Protein AF-0000000079727783 (afdb_homodimer)

Solvent-accessible surface area (backbone atoms only — not comparable to full-atom values): 10795 Å² total; per-residue (Å²): 94,37,30,36,44,30,42,45,33,34,30,78,93,34,36,67,58,50,52,52,57,48,46,52,39,32,59,57,47,49,72,38,80,45,34,44,40,41,37,30,33,33,34,63,90,42,80,37,30,36,38,40,41,35,30,22,56,31,73,66,34,45,55,52,49,67,66,32,69,61,45,47,54,48,64,69,60,47,66,83,35,44,68,53,82,67,49,73,45,52,27,32,70,72,28,64,61,73,79,75,51,51,71,126,93,39,31,36,43,31,41,44,34,33,31,79,93,36,36,68,61,50,52,52,56,49,46,51,40,33,58,56,47,49,71,38,79,44,34,44,41,40,37,32,32,33,33,64,90,44,79,38,30,36,38,40,41,35,31,21,56,32,72,65,34,47,54,52,50,67,66,33,67,60,46,47,55,47,63,69,59,47,66,83,36,45,68,52,82,68,48,73,45,52,27,33,72,72,28,64,60,73,78,75,51,49,70,126

Structure (mmCIF, N/CA/C/O backbone):
data_AF-0000000079727783-model_v1
#
loop_
_entity.id
_entity.type
_entity.pdbx_description
1 polymer 'Antibiotic biosynthesis monooxygenase'
#
loop_
_atom_site.group_PDB
_atom_site.id
_atom_site.type_symbol
_atom_site.label_atom_id
_atom_site.label_alt_id
_atom_site.label_comp_id
_atom_site.label_asym_id
_atom_site.label_entity_id
_atom_site.label_seq_id
_atom_site.pdbx_PDB_ins_code
_atom_site.Cartn_x
_atom_site.Cartn_y
_atom_site.Cartn_z
_atom_site.occupancy
_atom_site.B_iso_or_equiv
_atom_site.auth_seq_id
_atom_site.auth_comp_id
_atom_site.auth_asym_id
_atom_site.auth_atom_id
_atom_site.pdbx_PDB_model_num
ATOM 1 N N . MET A 1 1 ? -13.633 -4.543 6.219 1 95.94 1 MET A N 1
ATOM 2 C CA . MET A 1 1 ? -12.375 -3.789 6.203 1 95.94 1 MET A CA 1
ATOM 3 C C . MET A 1 1 ? -12.164 -3.125 4.848 1 95.94 1 MET A C 1
ATOM 5 O O . MET A 1 1 ? -12.594 -3.646 3.818 1 95.94 1 MET A O 1
ATOM 9 N N . ILE A 1 2 ? -11.539 -1.924 4.902 1 97.31 2 ILE A N 1
ATOM 10 C CA . ILE A 1 2 ? -11.273 -1.146 3.695 1 97.31 2 ILE A CA 1
ATOM 11 C C . ILE A 1 2 ? -9.836 -0.644 3.713 1 97.31 2 ILE A C 1
ATOM 13 O O . ILE A 1 2 ? -9.32 -0.239 4.762 1 97.31 2 ILE A O 1
ATOM 17 N N . VAL A 1 3 ? -9.258 -0.693 2.529 1 98.69 3 VAL A N 1
ATOM 18 C CA . VAL A 1 3 ? -7.934 -0.11 2.348 1 98.69 3 VAL A CA 1
ATOM 19 C C . VAL A 1 3 ? -8 1.012 1.314 1 98.69 3 VAL A C 1
ATOM 21 O O . VAL A 1 3 ? -8.625 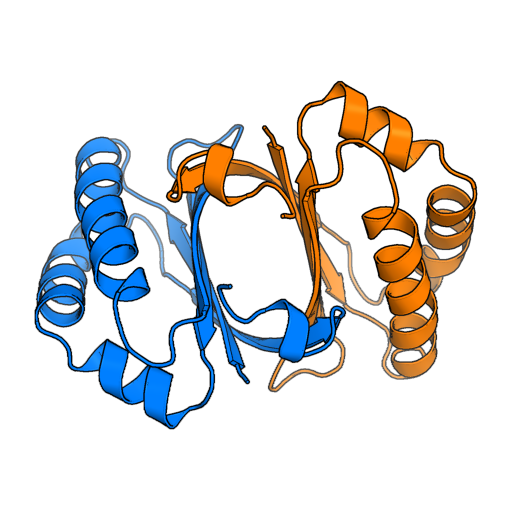0.857 0.261 1 98.69 3 VAL A O 1
ATOM 24 N N . THR A 1 4 ? -7.449 2.131 1.618 1 98.81 4 THR A N 1
ATOM 25 C CA . THR A 1 4 ? -7.316 3.205 0.641 1 98.81 4 THR A CA 1
ATOM 26 C C . THR A 1 4 ? -5.848 3.459 0.316 1 98.81 4 THR A C 1
ATOM 28 O O . THR A 1 4 ? -4.992 3.391 1.199 1 98.81 4 THR A O 1
ATOM 31 N N . VAL A 1 5 ? -5.586 3.688 -0.898 1 98.88 5 VAL A N 1
ATOM 32 C CA . VAL A 1 5 ? -4.262 4.086 -1.367 1 98.88 5 VAL A CA 1
ATOM 33 C C . VAL A 1 5 ? -4.332 5.469 -2.006 1 98.88 5 VAL A C 1
ATOM 35 O O . VAL A 1 5 ? -5.016 5.66 -3.016 1 98.88 5 VAL A O 1
ATOM 38 N N . SER A 1 6 ? -3.645 6.43 -1.417 1 98.81 6 SER A N 1
ATOM 39 C CA . SER A 1 6 ? -3.625 7.809 -1.893 1 98.81 6 SER A CA 1
ATOM 40 C C . SER A 1 6 ? -2.262 8.18 -2.467 1 98.81 6 SER A C 1
ATOM 42 O O . SER A 1 6 ? -1.229 7.883 -1.864 1 98.81 6 SER A O 1
ATOM 44 N N . SER A 1 7 ? -2.281 8.773 -3.6 1 98.75 7 SER A N 1
ATOM 45 C CA . SER A 1 7 ? -1.06 9.148 -4.301 1 98.75 7 SER A CA 1
ATOM 46 C C . SER A 1 7 ? -0.927 10.664 -4.406 1 98.75 7 SER A C 1
ATOM 48 O O . SER A 1 7 ? -1.892 11.352 -4.738 1 98.75 7 SER A O 1
ATOM 50 N N . TYR A 1 8 ? 0.262 11.117 -4.156 1 98.81 8 TYR A N 1
ATOM 51 C CA . TYR A 1 8 ? 0.553 12.547 -4.168 1 98.81 8 TYR A CA 1
ATOM 52 C C . TYR A 1 8 ? 1.822 12.836 -4.961 1 98.81 8 TYR A C 1
ATOM 54 O O . TYR A 1 8 ? 2.773 12.055 -4.93 1 98.81 8 TYR A O 1
ATOM 62 N N . LYS A 1 9 ? 1.833 13.945 -5.684 1 98.88 9 LYS A N 1
ATOM 63 C CA . LYS A 1 9 ? 3.021 14.57 -6.258 1 98.88 9 LYS A CA 1
ATOM 64 C C . LYS A 1 9 ? 3.217 15.984 -5.707 1 98.88 9 LYS A C 1
ATOM 66 O O . LYS A 1 9 ? 2.318 16.828 -5.797 1 98.88 9 LYS A O 1
ATOM 71 N N . ILE A 1 10 ? 4.352 16.188 -5.203 1 98.88 10 ILE A N 1
ATOM 72 C CA . ILE A 1 10 ? 4.57 17.375 -4.379 1 98.88 10 ILE A CA 1
ATOM 73 C C . ILE A 1 10 ? 5.555 18.312 -5.07 1 98.88 10 ILE A C 1
ATOM 75 O O . ILE A 1 10 ? 6.516 17.859 -5.699 1 98.88 10 ILE A O 1
ATOM 79 N N . LEU A 1 11 ? 5.293 19.562 -4.957 1 98.81 11 LEU A N 1
ATOM 80 C CA . LEU A 1 11 ? 6.258 20.562 -5.41 1 98.81 11 LEU A CA 1
ATOM 81 C C . LEU A 1 11 ? 7.617 20.344 -4.758 1 98.81 11 LEU A C 1
ATOM 83 O O . LEU A 1 11 ? 7.699 20.078 -3.555 1 98.81 11 LEU A O 1
ATOM 87 N N . PRO A 1 12 ? 8.633 20.484 -5.582 1 98.56 12 PRO A N 1
ATOM 88 C CA . PRO A 1 12 ? 9.969 20.188 -5.047 1 98.56 12 PRO A CA 1
ATOM 89 C C . PRO A 1 12 ? 10.281 21 -3.785 1 98.56 12 PRO A C 1
ATOM 91 O O . PRO A 1 12 ? 10.867 20.469 -2.84 1 98.56 12 PRO A O 1
ATOM 94 N N . GLU A 1 13 ? 9.875 22.188 -3.732 1 98.69 13 GLU A N 1
ATOM 95 C CA . GLU A 1 13 ? 10.211 23.062 -2.623 1 98.69 13 GLU A CA 1
ATOM 96 C C . GLU A 1 13 ? 9.352 22.781 -1.399 1 98.69 13 GLU A C 1
ATOM 98 O O . GLU A 1 13 ? 9.578 23.328 -0.324 1 98.69 13 GLU A O 1
ATOM 103 N N . LYS A 1 14 ? 8.383 21.891 -1.545 1 98.88 14 LYS A N 1
ATOM 104 C CA . LYS A 1 14 ? 7.441 21.609 -0.463 1 98.88 14 LYS A CA 1
ATOM 105 C C . LYS A 1 14 ? 7.602 20.188 0.051 1 98.88 14 LYS A C 1
ATOM 107 O O . LYS A 1 14 ? 6.898 19.766 0.975 1 98.88 14 LYS A O 1
ATOM 112 N N . ILE A 1 15 ? 8.57 19.422 -0.42 1 98.81 15 ILE A N 1
ATOM 113 C CA . ILE A 1 15 ? 8.711 18 -0.137 1 98.81 15 ILE A CA 1
ATOM 114 C C . ILE A 1 15 ? 8.977 17.797 1.353 1 98.81 15 ILE A C 1
ATOM 116 O O . ILE A 1 15 ? 8.336 16.953 1.991 1 98.81 15 ILE A O 1
ATOM 120 N N . ASP A 1 16 ? 9.867 18.547 1.925 1 98.75 16 ASP A N 1
ATOM 121 C CA . ASP A 1 16 ? 10.211 18.391 3.336 1 98.75 16 ASP A CA 1
ATOM 122 C C . ASP A 1 16 ? 9.008 18.703 4.23 1 98.75 16 ASP A C 1
ATOM 124 O O . ASP A 1 16 ? 8.742 17.984 5.191 1 98.75 16 ASP A O 1
ATOM 128 N N . GLU A 1 17 ? 8.406 19.766 3.93 1 98.81 17 GLU A N 1
ATOM 129 C CA . GLU A 1 17 ? 7.223 20.141 4.691 1 98.81 17 GLU A CA 1
ATOM 130 C C . GLU A 1 17 ? 6.141 19.078 4.613 1 98.81 17 GLU A C 1
ATOM 132 O O . GLU A 1 17 ? 5.555 18.703 5.629 1 98.81 17 GLU A O 1
ATOM 137 N N . PHE A 1 18 ? 5.859 18.578 3.453 1 98.94 18 PHE A N 1
ATOM 138 C CA . PHE A 1 18 ? 4.863 17.531 3.254 1 98.94 18 PHE A CA 1
ATOM 139 C C . PHE A 1 18 ? 5.219 16.281 4.059 1 98.94 18 PHE A C 1
ATOM 141 O O . PHE A 1 18 ? 4.352 15.68 4.699 1 98.94 18 PHE A O 1
ATOM 148 N N . ARG A 1 19 ? 6.48 15.914 3.965 1 98.81 19 ARG A N 1
ATOM 149 C CA . ARG A 1 19 ? 6.945 14.75 4.707 1 98.81 19 ARG A CA 1
ATOM 150 C C . ARG A 1 19 ? 6.68 14.906 6.199 1 98.81 19 ARG A C 1
ATOM 152 O O . ARG A 1 19 ? 6.199 13.969 6.852 1 98.81 19 ARG A O 1
ATOM 159 N N . GLN A 1 20 ? 6.941 16.062 6.703 1 98.69 20 GLN A N 1
ATOM 160 C CA . GLN A 1 20 ? 6.789 16.312 8.133 1 98.69 20 GLN A CA 1
ATOM 161 C C . GLN A 1 20 ? 5.32 16.25 8.547 1 98.69 20 GLN A C 1
ATOM 163 O O . GLN A 1 20 ? 4.953 15.508 9.453 1 98.69 20 GLN A O 1
ATOM 168 N N . ILE A 1 21 ? 4.492 16.953 7.879 1 98.81 21 ILE A N 1
ATOM 169 C CA . ILE A 1 21 ? 3.109 17.078 8.328 1 98.81 21 ILE A CA 1
ATOM 170 C C . ILE A 1 21 ? 2.359 15.781 8.07 1 98.81 21 ILE A C 1
ATOM 172 O O . ILE A 1 21 ? 1.456 15.414 8.82 1 98.81 21 ILE A O 1
ATOM 176 N N . SER A 1 22 ? 2.742 15.055 7.07 1 98.88 22 SER A N 1
ATOM 177 C CA . SER A 1 22 ? 2.08 13.789 6.773 1 98.88 22 SER A CA 1
ATOM 178 C C . SER A 1 22 ? 2.557 12.688 7.715 1 98.88 22 SER A C 1
ATOM 180 O O . SER A 1 22 ? 1.81 11.75 8.016 1 98.88 22 SER A O 1
ATOM 182 N N . THR A 1 23 ? 3.836 12.789 8.125 1 98.88 23 THR A N 1
ATOM 183 C CA . THR A 1 23 ? 4.293 11.883 9.172 1 98.88 23 THR A CA 1
ATOM 184 C C . THR A 1 23 ? 3.488 12.086 10.453 1 98.88 23 THR A C 1
ATOM 186 O O . THR A 1 23 ? 3.102 11.125 11.117 1 98.88 23 THR A O 1
ATOM 189 N N . GLU A 1 24 ? 3.223 13.336 10.773 1 98.75 24 GLU A N 1
ATOM 190 C CA . GLU A 1 24 ? 2.402 13.648 11.938 1 98.75 24 GLU A 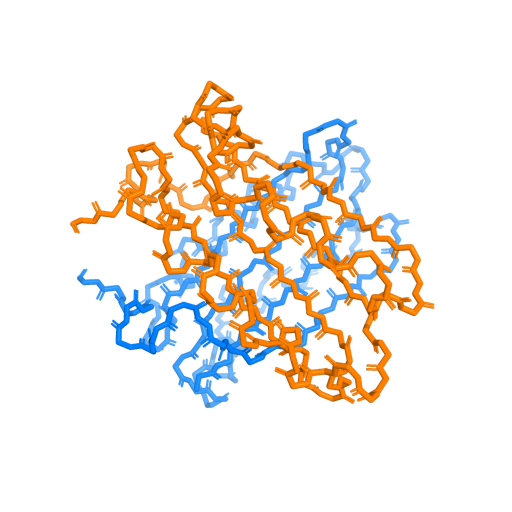CA 1
ATOM 191 C C . GLU A 1 24 ? 0.98 13.125 11.773 1 98.75 24 GLU A C 1
ATOM 193 O O . GLU A 1 24 ? 0.414 12.547 12.703 1 98.75 24 GLU A O 1
ATOM 198 N N . LEU A 1 25 ? 0.408 13.312 10.641 1 98.88 25 LEU A N 1
ATOM 199 C CA . LEU A 1 25 ? -0.905 12.758 10.336 1 98.88 25 LEU A CA 1
ATOM 200 C C . LEU A 1 25 ? -0.924 11.25 10.562 1 98.88 25 LEU A C 1
ATOM 202 O O . LEU A 1 25 ? -1.823 10.727 11.227 1 98.88 25 LEU A O 1
ATOM 206 N N . ALA A 1 26 ? 0.076 10.586 9.977 1 98.81 26 ALA A N 1
ATOM 207 C CA . ALA A 1 26 ? 0.131 9.125 10.055 1 98.81 26 ALA A CA 1
ATOM 208 C C . ALA A 1 26 ? 0.241 8.664 11.5 1 98.81 26 ALA A C 1
ATOM 210 O O . ALA A 1 26 ? -0.463 7.738 11.922 1 98.81 26 ALA A O 1
ATOM 211 N N . SER A 1 27 ? 1.113 9.336 12.242 1 98.56 27 SER A N 1
ATOM 212 C CA . SER A 1 27 ? 1.344 8.992 13.641 1 98.56 27 SER A CA 1
ATOM 213 C C . SER A 1 27 ? 0.068 9.133 14.461 1 98.56 27 SER A C 1
ATOM 215 O O . SER A 1 27 ? -0.287 8.234 15.227 1 98.56 27 SER A O 1
ATOM 217 N N . GLU A 1 28 ? -0.641 10.172 14.297 1 98.81 28 GLU A N 1
ATOM 218 C CA . GLU A 1 28 ? -1.874 10.414 15.039 1 98.81 28 GLU A CA 1
ATOM 219 C C . GLU A 1 28 ? -2.992 9.492 14.57 1 98.81 28 GLU A C 1
ATOM 221 O O . GLU A 1 28 ? -3.789 9.008 15.375 1 98.81 28 GLU A O 1
ATOM 226 N N . SER A 1 29 ? -3.09 9.242 13.297 1 98.69 29 SER A N 1
ATOM 227 C CA . SER A 1 29 ? -4.129 8.398 12.727 1 98.69 29 SER A CA 1
ATOM 228 C C . SER A 1 29 ? -4.027 6.965 13.242 1 98.69 29 SER A C 1
ATOM 230 O O . SER A 1 29 ? -5.043 6.32 13.508 1 98.69 29 SER A O 1
ATOM 232 N N . LEU A 1 30 ? -2.781 6.527 13.344 1 97.5 30 LEU A N 1
ATOM 233 C CA . LEU A 1 30 ? -2.559 5.152 13.781 1 97.5 30 LEU A CA 1
ATOM 234 C C . LEU A 1 30 ? -3.061 4.941 15.203 1 97.5 30 LEU A C 1
ATOM 236 O O . LEU A 1 30 ? -3.266 3.803 15.633 1 97.5 30 LEU A O 1
ATOM 240 N N . LYS A 1 31 ? -3.285 5.969 15.992 1 97.5 31 LYS A N 1
ATOM 241 C CA . LYS A 1 31 ? -3.77 5.895 17.375 1 97.5 31 LYS A CA 1
ATOM 242 C C . LYS A 1 31 ? -5.289 5.785 17.406 1 97.5 31 LYS A C 1
ATOM 244 O O . LYS A 1 31 ? -5.867 5.492 18.453 1 97.5 31 LYS A O 1
ATOM 249 N N . GLU A 1 32 ? -5.906 5.965 16.344 1 98.19 32 GLU A N 1
ATOM 250 C CA . GLU A 1 32 ? -7.363 5.973 16.281 1 98.19 32 GLU A CA 1
ATOM 251 C C . GLU A 1 32 ? -7.93 4.559 16.359 1 98.19 32 GLU A C 1
ATOM 253 O O . GLU A 1 32 ? -7.371 3.631 15.766 1 98.19 32 GLU A O 1
ATOM 258 N N . VAL A 1 33 ? -9.07 4.426 16.984 1 96.62 33 VAL A N 1
ATOM 259 C CA . VAL A 1 33 ? -9.789 3.156 16.984 1 96.62 33 VAL A CA 1
ATOM 260 C C . VAL A 1 33 ? -10.203 2.789 15.57 1 96.62 33 VAL A C 1
ATOM 262 O O . VAL A 1 33 ? -10.75 3.623 14.836 1 96.62 33 VAL A O 1
ATOM 265 N N . GLY A 1 34 ? -9.883 1.638 15.195 1 97.38 34 GLY A N 1
ATOM 266 C CA . GLY A 1 34 ? -10.359 1.138 13.914 1 97.38 34 GLY A CA 1
ATOM 267 C C . GLY A 1 34 ? -9.398 1.424 12.766 1 97.38 34 GLY A C 1
ATOM 268 O O . GLY A 1 34 ? -9.672 1.062 11.625 1 97.38 34 GLY A O 1
ATOM 269 N N . VAL A 1 35 ? -8.289 2.107 13.047 1 97.94 35 VAL A N 1
ATOM 270 C CA . VAL A 1 35 ? -7.234 2.275 12.047 1 97.94 35 VAL A CA 1
ATOM 271 C C . VAL A 1 35 ? -6.156 1.217 12.258 1 97.94 35 VAL A C 1
ATOM 273 O O . VAL A 1 35 ? -5.445 1.234 13.266 1 97.94 35 VAL A O 1
ATOM 276 N N . TYR A 1 36 ? -6.012 0.376 11.344 1 96.75 36 TYR A N 1
ATOM 277 C CA . TYR A 1 36 ? -5.125 -0.776 11.484 1 96.75 36 TYR A CA 1
ATOM 278 C C . TYR A 1 36 ? -3.752 -0.484 10.891 1 96.75 36 TYR A C 1
ATOM 280 O O . TYR A 1 36 ? -2.746 -1.035 11.344 1 96.75 36 TYR A O 1
ATOM 288 N N . ARG A 1 37 ? -3.803 0.326 9.883 1 96.5 37 ARG A N 1
ATOM 289 C CA . ARG A 1 37 ? -2.562 0.685 9.203 1 96.5 37 ARG A CA 1
ATOM 290 C C . ARG A 1 37 ? -2.619 2.117 8.68 1 96.5 37 ARG A C 1
ATOM 292 O O . ARG A 1 37 ? -3.688 2.605 8.312 1 96.5 37 ARG A O 1
ATOM 299 N N . PHE A 1 38 ? -1.525 2.701 8.641 1 98.31 38 PHE A N 1
ATOM 300 C CA . PHE A 1 38 ? -1.334 4.027 8.062 1 98.31 38 PHE A CA 1
ATOM 301 C C . PHE A 1 38 ? 0.1 4.203 7.578 1 98.31 38 PHE A C 1
ATOM 303 O O . PHE A 1 38 ? 0.872 4.961 8.172 1 98.31 38 PHE A O 1
ATOM 310 N N . ASP A 1 39 ? 0.439 3.586 6.496 1 98.5 39 ASP A N 1
ATOM 311 C CA . ASP A 1 39 ? 1.795 3.568 5.957 1 98.5 39 ASP A CA 1
ATOM 312 C C . ASP A 1 39 ? 2.043 4.773 5.055 1 98.5 39 ASP A C 1
ATOM 314 O O . ASP A 1 39 ? 1.239 5.066 4.168 1 98.5 39 ASP A O 1
ATOM 318 N N . PHE A 1 40 ? 3.059 5.484 5.383 1 98.88 40 PHE A N 1
ATOM 319 C CA . PHE A 1 40 ? 3.492 6.633 4.594 1 98.88 40 PHE A CA 1
ATOM 320 C C . PHE A 1 40 ? 4.801 6.332 3.871 1 98.88 40 PHE A C 1
ATOM 322 O O . PHE A 1 40 ? 5.82 6.055 4.508 1 98.88 40 PHE A O 1
ATOM 329 N N . LEU A 1 41 ? 4.742 6.359 2.508 1 98.94 41 LEU A N 1
ATOM 330 C CA . LEU A 1 41 ? 5.84 5.898 1.664 1 98.94 41 LEU A CA 1
ATOM 331 C C . LEU A 1 41 ? 6.301 7.004 0.721 1 98.94 41 LEU A C 1
ATOM 333 O O . LEU A 1 41 ? 5.484 7.758 0.189 1 98.94 41 LEU A O 1
ATOM 337 N N . GLN A 1 42 ? 7.609 7.055 0.513 1 98.88 42 GLN A N 1
ATOM 338 C CA . GLN A 1 42 ? 8.211 7.93 -0.49 1 98.88 42 GLN A CA 1
ATOM 339 C C . GLN A 1 42 ? 8.836 7.125 -1.624 1 98.88 42 GLN A C 1
ATOM 341 O O . GLN A 1 42 ? 9.508 6.121 -1.381 1 98.88 42 GLN A O 1
ATOM 346 N N . ASN A 1 43 ? 8.57 7.598 -2.818 1 98.81 43 ASN A N 1
ATOM 347 C CA . ASN A 1 43 ? 9.086 6.895 -3.99 1 98.81 43 ASN A CA 1
ATOM 348 C C . ASN A 1 43 ? 10.609 6.844 -3.988 1 98.81 43 ASN A C 1
ATOM 350 O O . ASN A 1 43 ? 11.266 7.832 -3.656 1 98.81 43 ASN A O 1
ATOM 354 N N . ASP A 1 44 ? 11.125 5.684 -4.312 1 97.75 44 ASP A N 1
ATOM 355 C CA . ASP A 1 44 ? 12.562 5.516 -4.48 1 97.75 44 ASP A CA 1
ATOM 356 C C . ASP A 1 44 ? 12.984 5.832 -5.914 1 97.75 44 ASP A C 1
ATOM 358 O O . ASP A 1 44 ? 13.039 4.938 -6.762 1 97.75 44 ASP A O 1
ATOM 362 N N . GLY A 1 45 ? 13.344 7.023 -6.246 1 96.62 45 GLY A N 1
ATOM 363 C CA . GLY A 1 45 ? 13.719 7.492 -7.57 1 96.62 45 GLY A CA 1
ATOM 364 C C . GLY A 1 45 ? 13.055 8.797 -7.957 1 96.62 45 GLY A C 1
ATOM 365 O O . GLY A 1 45 ? 13.492 9.477 -8.883 1 96.62 45 GLY A O 1
ATOM 366 N N . ASP A 1 46 ? 11.969 9.141 -7.312 1 97.75 46 ASP A N 1
ATOM 367 C CA . ASP A 1 46 ? 11.273 10.414 -7.469 1 97.75 46 ASP A CA 1
ATOM 368 C C . ASP A 1 46 ? 10.812 10.953 -6.121 1 97.75 46 ASP A C 1
ATOM 370 O O . ASP A 1 46 ? 9.695 10.664 -5.672 1 97.75 46 ASP A O 1
ATOM 374 N N . ASP A 1 47 ? 11.57 11.805 -5.535 1 97.75 47 ASP A N 1
ATOM 375 C CA . ASP A 1 47 ? 11.383 12.242 -4.16 1 97.75 47 ASP A CA 1
ATOM 376 C C . ASP A 1 47 ? 10.055 12.977 -3.996 1 97.75 47 ASP A C 1
ATOM 378 O O . ASP A 1 47 ? 9.57 13.156 -2.875 1 97.75 47 ASP A O 1
ATOM 382 N N . GLY A 1 48 ? 9.508 13.43 -5.047 1 98.62 48 GLY A N 1
ATOM 383 C CA . GLY A 1 48 ? 8.273 14.203 -4.977 1 98.62 48 GLY A CA 1
ATOM 384 C C . GLY A 1 48 ? 7.031 13.336 -4.961 1 98.62 48 GLY A C 1
ATOM 385 O O . GLY A 1 48 ? 5.914 13.844 -4.84 1 98.62 48 GLY A O 1
ATOM 386 N N . ARG A 1 49 ? 7.141 12.086 -5.086 1 98.75 49 ARG A N 1
ATOM 387 C CA . ARG A 1 49 ? 5.996 11.18 -5.129 1 98.75 49 ARG A CA 1
ATOM 388 C C . ARG A 1 49 ? 5.855 10.406 -3.82 1 98.75 49 ARG A C 1
ATOM 390 O O . ARG A 1 49 ? 6.844 9.891 -3.293 1 98.75 49 ARG A O 1
ATOM 397 N N . PHE A 1 50 ? 4.621 10.414 -3.305 1 98.94 50 PHE A N 1
ATOM 398 C CA . PHE A 1 50 ? 4.32 9.766 -2.033 1 98.94 50 PHE A CA 1
ATOM 399 C C . PHE A 1 50 ? 3.055 8.922 -2.141 1 98.94 50 PHE A C 1
ATOM 401 O O . PHE A 1 50 ? 2.205 9.18 -2.996 1 98.94 50 PHE A O 1
ATOM 408 N N . LEU A 1 51 ? 2.977 7.949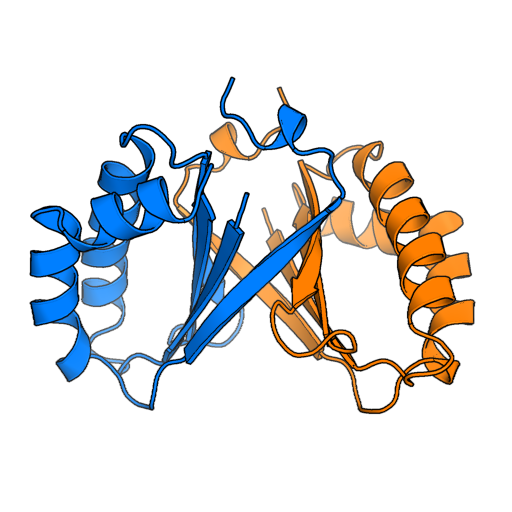 -1.283 1 98.88 51 LEU A N 1
ATOM 409 C CA . LEU A 1 51 ? 1.763 7.16 -1.095 1 98.88 51 LEU A CA 1
ATOM 410 C C . LEU A 1 51 ? 1.377 7.102 0.38 1 98.88 51 LEU A C 1
ATOM 412 O O . LE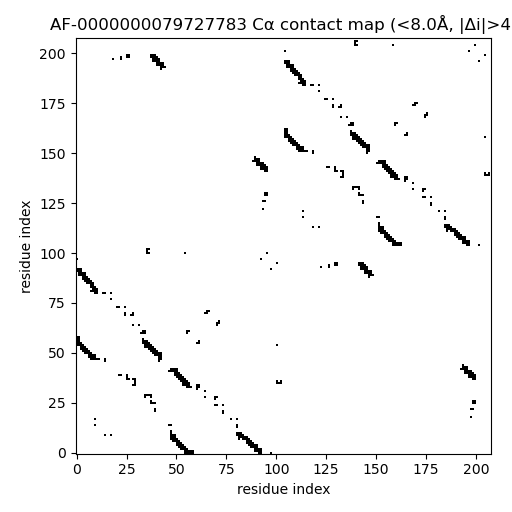U A 1 51 ? 2.242 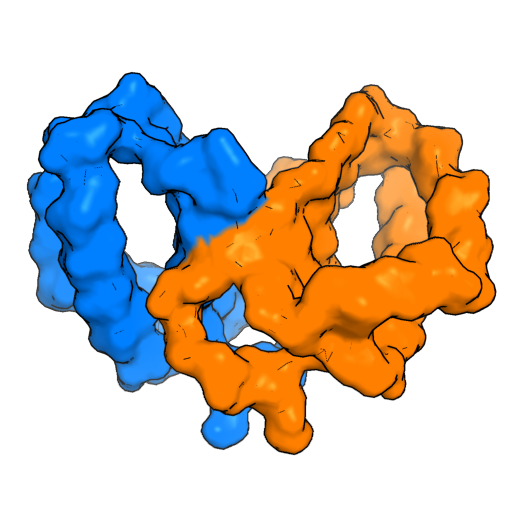6.973 1.248 1 98.88 51 LEU A O 1
ATOM 416 N N . LEU A 1 52 ? 0.147 7.223 0.641 1 98.94 52 LEU A N 1
ATOM 417 C CA . LEU A 1 52 ? -0.439 6.785 1.903 1 98.94 52 LEU A CA 1
ATOM 418 C C . LEU A 1 52 ? -1.277 5.527 1.705 1 98.94 52 LEU A C 1
ATOM 420 O O . LEU A 1 52 ? -2.146 5.488 0.832 1 98.94 52 LEU A O 1
ATOM 424 N N . ILE A 1 53 ? -0.974 4.508 2.426 1 98.81 53 ILE A N 1
ATOM 425 C CA . ILE A 1 53 ? -1.763 3.283 2.48 1 98.81 53 ILE A CA 1
ATOM 426 C C . ILE A 1 53 ? -2.447 3.172 3.84 1 98.81 53 ILE A C 1
ATOM 428 O O . ILE A 1 53 ? -1.781 3.057 4.871 1 98.81 53 ILE A O 1
ATOM 432 N N . GLU A 1 54 ? -3.744 3.162 3.828 1 98.81 54 GLU A N 1
ATOM 433 C CA . GLU A 1 54 ? -4.547 3.215 5.047 1 98.81 54 GLU A CA 1
ATOM 434 C C . GLU A 1 54 ? -5.531 2.053 5.113 1 98.81 54 GLU A C 1
ATOM 436 O O . GLU A 1 54 ? -6.289 1.823 4.168 1 98.81 54 GLU A O 1
ATOM 441 N N . ALA A 1 55 ? -5.492 1.338 6.18 1 98.56 55 ALA A N 1
ATOM 442 C CA . ALA A 1 55 ? -6.445 0.255 6.406 1 98.56 55 ALA A CA 1
ATOM 443 C C . ALA A 1 55 ? -7.359 0.564 7.59 1 98.56 55 ALA A C 1
ATOM 445 O O . ALA A 1 55 ? -6.883 0.891 8.68 1 98.56 55 ALA A O 1
ATOM 446 N N . TYR A 1 56 ? -8.617 0.408 7.32 1 98.56 56 TYR A N 1
ATOM 447 C CA . TYR A 1 56 ? -9.641 0.68 8.32 1 98.56 56 TYR A CA 1
ATOM 448 C C . TYR A 1 56 ? -10.469 -0.566 8.609 1 98.56 56 TYR A C 1
ATOM 450 O O . TYR A 1 56 ? -10.797 -1.322 7.695 1 98.56 56 TYR A O 1
ATOM 458 N N . GLU A 1 57 ? -10.852 -0.631 9.812 1 97.5 57 GLU A N 1
ATOM 459 C CA . GLU A 1 57 ? -11.719 -1.729 10.227 1 97.5 57 GLU A CA 1
ATOM 460 C C . GLU A 1 57 ? -13.039 -1.707 9.461 1 97.5 57 GLU A C 1
ATOM 462 O O . GLU A 1 57 ? -13.602 -2.76 9.156 1 97.5 57 GLU A O 1
ATOM 467 N N . SER A 1 58 ? -13.555 -0.485 9.273 1 96.81 58 SER A N 1
ATOM 468 C CA . SER A 1 58 ? -14.852 -0.296 8.633 1 96.81 58 SER A CA 1
ATOM 469 C C . SER A 1 58 ? -14.93 1.061 7.938 1 96.81 58 SER A C 1
ATOM 471 O O . SER A 1 58 ? -14.055 1.909 8.117 1 96.81 58 SER A O 1
ATOM 473 N N . GLU A 1 59 ? -15.961 1.158 7.117 1 96.94 59 GLU A N 1
ATOM 474 C CA . GLU A 1 59 ? -16.234 2.467 6.527 1 96.94 59 GLU A CA 1
ATOM 475 C C . GLU A 1 59 ? -16.5 3.516 7.602 1 96.94 59 GLU A C 1
ATOM 477 O O . GLU A 1 59 ? -16.156 4.688 7.434 1 96.94 59 GLU A O 1
ATOM 482 N N . SER A 1 60 ? -17.094 3.09 8.672 1 98.12 60 SER A N 1
ATOM 483 C CA . SER A 1 60 ? -17.359 4.012 9.773 1 98.12 60 SER A CA 1
ATOM 484 C C . SER A 1 60 ? -16.062 4.512 10.398 1 98.12 60 SER A C 1
ATOM 486 O O . SER A 1 60 ? -15.945 5.688 10.758 1 98.12 60 SER A O 1
ATOM 488 N N . SER A 1 61 ? -15.078 3.633 10.562 1 98.31 61 SER A N 1
ATOM 489 C CA . SER A 1 61 ? -13.781 4.035 11.086 1 98.31 61 SER A CA 1
ATOM 490 C C . SER A 1 61 ? -13.102 5.039 10.164 1 98.31 61 SER A C 1
ATOM 492 O O . SER A 1 61 ? -12.484 6.004 10.633 1 98.31 61 SER A O 1
ATOM 494 N N . ARG A 1 62 ? -13.242 4.809 8.898 1 98.44 62 ARG A N 1
ATOM 495 C CA . ARG A 1 62 ? -12.664 5.746 7.941 1 98.44 62 ARG A CA 1
ATOM 496 C C . ARG A 1 62 ? -13.344 7.109 8.039 1 98.44 62 ARG A C 1
ATOM 498 O O . ARG A 1 62 ? -12.672 8.141 8.078 1 98.44 62 ARG A O 1
ATOM 505 N N . LYS A 1 63 ? -14.641 7.133 8.047 1 98.38 63 LYS A N 1
ATOM 506 C CA . LYS A 1 63 ? -15.383 8.383 8.172 1 98.38 63 LYS A CA 1
ATOM 507 C C . LYS A 1 63 ? -14.977 9.141 9.43 1 98.38 63 LYS A C 1
ATOM 509 O O . LYS A 1 63 ? -14.836 10.367 9.406 1 98.38 63 LYS A O 1
ATOM 514 N N . ALA A 1 64 ? -14.844 8.445 10.547 1 98.69 64 ALA A N 1
ATOM 515 C CA . ALA A 1 64 ? -14.406 9.062 11.797 1 98.69 64 ALA A CA 1
ATOM 516 C C . ALA A 1 64 ? -13.031 9.719 11.633 1 98.69 64 ALA A C 1
ATOM 518 O O . ALA A 1 64 ? -12.805 10.828 12.117 1 98.69 64 ALA A O 1
ATOM 519 N N . HIS A 1 65 ? -12.133 9.008 10.977 1 98.81 65 HIS A N 1
ATOM 520 C CA . HIS A 1 65 ? -10.805 9.547 10.703 1 98.81 65 HIS A CA 1
ATOM 521 C C . HIS A 1 65 ? -10.891 10.875 9.961 1 98.81 65 HIS A C 1
ATOM 523 O O . HIS A 1 65 ? -10.172 11.828 10.297 1 98.81 65 HIS A O 1
ATOM 529 N N . LEU A 1 66 ? -11.789 11.008 8.977 1 98.44 66 LEU A N 1
ATOM 530 C CA . LEU A 1 66 ? -11.898 12.172 8.102 1 98.44 66 LEU A CA 1
ATOM 531 C C . LEU A 1 66 ? -12.445 13.375 8.867 1 98.44 66 LEU A C 1
ATOM 533 O O . LEU A 1 66 ? -12.406 14.5 8.375 1 98.44 66 LEU A O 1
ATOM 537 N N . GLU A 1 67 ? -12.875 13.102 10.078 1 98.56 67 GLU A N 1
ATOM 538 C CA . GLU A 1 67 ? -13.453 14.172 10.891 1 98.56 67 GLU A CA 1
ATOM 539 C C . GLU A 1 67 ? -12.5 14.586 12.008 1 98.56 67 GLU A C 1
ATOM 541 O O . GLU A 1 67 ? -12.789 15.523 12.758 1 98.56 67 GLU A O 1
ATOM 546 N N . THR A 1 68 ? -11.453 13.953 12.18 1 98.81 68 THR A N 1
ATOM 547 C CA . THR A 1 68 ? -10.523 14.266 13.258 1 98.81 68 THR A CA 1
ATOM 548 C C . THR A 1 68 ? -9.836 15.602 13.016 1 98.81 68 THR A C 1
ATOM 550 O O . THR A 1 68 ? -9.656 16.016 11.859 1 98.81 68 THR A O 1
ATOM 553 N N . PRO A 1 69 ? -9.367 16.266 14.094 1 98.56 69 PRO A N 1
ATOM 554 C CA . PRO A 1 69 ? -8.648 17.531 13.93 1 98.56 69 PRO A CA 1
ATOM 555 C C . PRO A 1 69 ? -7.355 17.375 13.125 1 98.56 69 PRO A C 1
ATOM 557 O O . PRO A 1 69 ? -7.027 18.234 12.305 1 98.56 69 PRO A O 1
ATOM 560 N N . HIS A 1 70 ? -6.641 16.297 13.383 1 98.75 70 HIS A N 1
ATOM 561 C CA . HIS A 1 70 ? -5.375 16.156 12.672 1 98.75 70 HIS A CA 1
ATOM 562 C C . HIS A 1 70 ? -5.598 15.961 11.18 1 98.75 70 HIS A C 1
ATOM 564 O O . HIS A 1 70 ? -4.836 16.484 10.359 1 98.75 70 HIS A O 1
ATOM 570 N N . PHE A 1 71 ? -6.605 15.195 10.781 1 98.88 71 PHE A N 1
ATOM 571 C CA . PHE A 1 71 ? -6.871 15.055 9.352 1 98.88 71 PHE A CA 1
ATOM 572 C C . PHE A 1 71 ? -7.32 16.375 8.75 1 98.88 71 PHE A C 1
ATOM 574 O O . PHE A 1 71 ? -6.84 16.781 7.691 1 98.88 71 PHE A O 1
ATOM 581 N N . LEU A 1 72 ? -8.266 17.047 9.398 1 98.75 72 LEU A N 1
ATOM 582 C CA . LEU A 1 72 ? -8.797 18.312 8.891 1 98.75 72 LEU A CA 1
ATOM 583 C C . LEU A 1 72 ? -7.691 19.344 8.742 1 98.75 72 LEU A C 1
ATOM 585 O O . LEU A 1 72 ? -7.664 20.094 7.762 1 98.75 72 LEU A O 1
ATOM 589 N N . ASN A 1 73 ? -6.832 19.453 9.703 1 98.56 73 ASN A N 1
ATOM 590 C CA . ASN A 1 73 ? -5.695 20.359 9.617 1 98.56 73 ASN A CA 1
ATOM 591 C C . ASN A 1 73 ? -4.781 20 8.445 1 98.56 73 ASN A C 1
ATOM 593 O O . ASN A 1 73 ? -4.324 20.891 7.719 1 98.56 73 ASN A O 1
ATOM 597 N N . TRP A 1 74 ? -4.488 18.719 8.297 1 98.88 74 TRP A N 1
ATOM 598 C CA . TRP A 1 74 ? -3.682 18.234 7.18 1 98.88 74 TRP A CA 1
ATOM 599 C C . TRP A 1 74 ? -4.332 18.578 5.844 1 98.88 74 TRP A C 1
ATOM 601 O O . TRP A 1 74 ? -3.674 19.109 4.949 1 98.88 74 TRP A O 1
ATOM 611 N N . ARG A 1 75 ? -5.594 18.312 5.715 1 98.5 75 ARG A N 1
ATOM 612 C CA . ARG A 1 75 ? -6.348 18.531 4.484 1 98.5 75 ARG A CA 1
ATOM 613 C C . ARG A 1 75 ? -6.336 20 4.09 1 98.5 75 ARG A C 1
ATOM 615 O O . ARG A 1 75 ? -6.363 20.328 2.902 1 98.5 75 ARG A O 1
ATOM 622 N N . ARG A 1 76 ? -6.285 20.891 5.012 1 98.31 76 ARG A N 1
ATOM 623 C CA . ARG A 1 76 ? -6.242 22.312 4.754 1 98.31 76 ARG A CA 1
ATOM 624 C C . ARG A 1 76 ? -4.867 22.75 4.246 1 98.31 76 ARG A C 1
ATOM 626 O O . ARG A 1 76 ? -4.758 23.656 3.434 1 98.31 76 ARG A O 1
ATOM 633 N N . ALA A 1 77 ? -3.934 22.078 4.688 1 98.5 77 ALA A N 1
ATOM 634 C CA . ALA A 1 77 ? -2.559 22.516 4.477 1 98.5 77 ALA A CA 1
ATOM 635 C C . ALA A 1 77 ? -2.018 22.016 3.143 1 98.5 77 ALA A C 1
ATOM 637 O O . ALA A 1 77 ? -1.203 22.672 2.5 1 98.5 77 ALA A O 1
ATOM 638 N N . VAL A 1 78 ? -2.453 20.875 2.637 1 98.62 78 VAL A N 1
ATOM 639 C CA . VAL A 1 78 ? -1.62 20.125 1.704 1 98.62 78 VAL A CA 1
ATOM 640 C C . VAL A 1 78 ? -2 20.469 0.268 1 98.62 78 VAL A C 1
ATOM 642 O O . VAL A 1 78 ? -1.189 20.328 -0.649 1 98.62 78 VAL A O 1
ATOM 645 N N . PRO A 1 79 ? -3.162 21.047 -0.016 1 98.12 79 PRO A N 1
ATOM 646 C CA . PRO A 1 79 ? -3.492 21.281 -1.426 1 98.12 79 PRO A CA 1
ATOM 647 C C . PRO A 1 79 ? -2.494 22.203 -2.125 1 98.12 79 PRO A C 1
ATOM 649 O O . PRO A 1 79 ? -2.148 21.969 -3.287 1 98.12 79 PRO A O 1
ATOM 652 N N . GLU A 1 80 ? -1.952 23.125 -1.506 1 98.12 80 GLU A N 1
ATOM 653 C CA . GLU A 1 80 ? -1.026 24.078 -2.109 1 98.12 80 GLU A CA 1
ATOM 654 C C . GLU A 1 80 ? 0.339 23.453 -2.355 1 98.12 80 GLU A C 1
ATOM 656 O O . GLU A 1 80 ? 1.184 24.016 -3.043 1 98.12 80 GLU A O 1
ATOM 661 N N . MET A 1 81 ? 0.545 22.266 -1.814 1 98.81 81 MET A N 1
ATOM 662 C CA . MET A 1 81 ? 1.83 21.594 -1.946 1 98.81 81 MET A CA 1
ATOM 663 C C . MET A 1 81 ? 1.835 20.656 -3.158 1 98.81 81 MET A C 1
ATOM 665 O O . MET A 1 81 ? 2.889 20.172 -3.57 1 98.81 81 MET A O 1
ATOM 669 N N . PHE A 1 82 ? 0.668 20.406 -3.725 1 98.75 82 PHE A N 1
ATOM 670 C CA . PHE A 1 82 ? 0.55 19.422 -4.793 1 98.75 82 PHE A CA 1
ATOM 671 C C . PHE A 1 82 ? 0.975 20.016 -6.129 1 98.75 82 PHE A C 1
ATOM 673 O O . PHE A 1 82 ? 0.642 21.172 -6.438 1 98.75 82 PHE A O 1
ATOM 680 N N . SER A 1 83 ? 1.732 19.25 -6.844 1 98.62 83 SER A N 1
ATOM 681 C CA . SER A 1 83 ? 2.141 19.688 -8.172 1 98.62 83 SER A CA 1
ATOM 682 C C . SER A 1 83 ? 1.245 19.078 -9.25 1 98.62 83 SER A C 1
ATOM 684 O O . SER A 1 83 ? 1.352 19.438 -10.43 1 98.62 83 SER A O 1
ATOM 686 N N . GLN A 1 84 ? 0.441 18.141 -8.969 1 98.12 84 GLN A N 1
ATOM 687 C CA . GLN A 1 84 ? -0.533 17.469 -9.82 1 98.12 84 GLN A CA 1
ATOM 688 C C . GLN A 1 84 ? -1.764 17.047 -9.016 1 98.12 84 GLN A C 1
ATOM 690 O O . GLN A 1 84 ? -1.779 17.156 -7.793 1 98.12 84 GLN A O 1
ATOM 695 N N . GLY A 1 85 ? -2.777 16.641 -9.68 1 97.56 8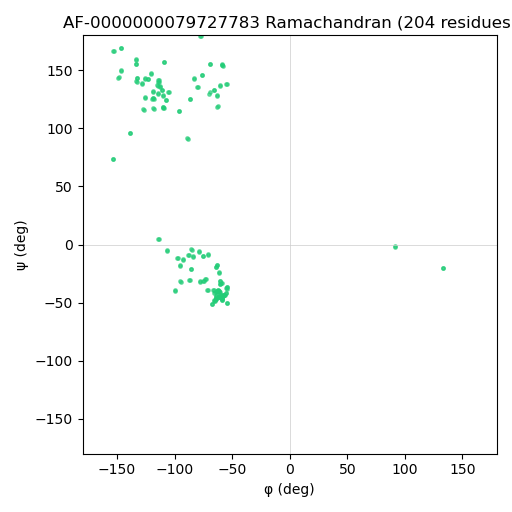5 GLY A N 1
ATOM 696 C CA . GLY A 1 85 ? -3.936 16.078 -9.016 1 97.56 85 GLY A CA 1
ATOM 697 C C . GLY A 1 85 ? -3.604 14.859 -8.172 1 97.56 85 GLY A C 1
ATOM 698 O O . GLY A 1 85 ? -2.584 14.203 -8.398 1 97.56 85 GLY A O 1
ATOM 699 N N . THR A 1 86 ? -4.426 14.609 -7.176 1 98.31 86 THR A N 1
ATOM 700 C CA . THR A 1 86 ? -4.215 13.477 -6.277 1 98.31 86 THR A CA 1
ATOM 701 C C . THR A 1 86 ? -5.27 12.398 -6.516 1 98.31 86 THR A C 1
ATOM 703 O O . THR A 1 86 ? -6.309 12.656 -7.121 1 98.31 86 THR A O 1
ATOM 706 N N . THR A 1 87 ? -4.949 11.234 -6.145 1 97.81 87 THR A N 1
ATOM 707 C CA . THR A 1 87 ? -5.914 10.141 -6.199 1 97.81 87 THR A CA 1
ATOM 708 C C . THR A 1 87 ? -6.043 9.461 -4.84 1 97.81 87 THR A C 1
ATOM 710 O O . THR A 1 87 ? -5.082 9.414 -4.07 1 97.81 87 THR A O 1
ATOM 713 N N . THR A 1 88 ? -7.176 9.07 -4.5 1 98.31 88 THR A N 1
ATOM 714 C CA . THR A 1 88 ? -7.48 8.133 -3.424 1 98.31 88 THR A CA 1
ATOM 715 C C . THR A 1 88 ? -8.359 6.992 -3.936 1 98.31 88 THR A C 1
ATOM 717 O O . THR A 1 88 ? -9.492 7.219 -4.363 1 98.31 88 THR A O 1
ATOM 720 N N . VAL A 1 89 ? -7.855 5.816 -3.896 1 98.44 89 VAL A N 1
ATOM 721 C CA . VAL A 1 89 ? -8.523 4.672 -4.5 1 98.44 89 VAL A CA 1
ATOM 722 C C . VAL A 1 89 ? -8.852 3.635 -3.426 1 98.44 89 VAL A C 1
ATOM 724 O O . VAL A 1 89 ? -7.973 3.238 -2.654 1 98.44 89 VAL A O 1
ATOM 727 N N . PRO A 1 90 ? -10.078 3.225 -3.334 1 98.62 90 PRO A N 1
ATOM 728 C CA . PRO A 1 90 ? -10.461 2.217 -2.342 1 98.62 90 PRO A CA 1
ATOM 729 C C . PRO A 1 90 ? -10.195 0.79 -2.82 1 98.62 90 PRO A C 1
ATOM 731 O O . PRO A 1 90 ? -10.383 0.487 -4 1 98.62 90 PRO A O 1
ATOM 734 N N . TYR A 1 91 ? -9.781 -0.016 -1.92 1 98.69 91 TYR A N 1
ATOM 735 C CA . TYR A 1 91 ? -9.531 -1.432 -2.166 1 98.69 91 TYR A CA 1
ATOM 736 C C . TYR A 1 91 ? -10.148 -2.293 -1.07 1 98.69 91 TYR A C 1
ATOM 738 O O . TYR A 1 91 ? -10.453 -1.8 0.019 1 98.69 91 TYR A O 1
ATOM 746 N N . LYS A 1 92 ? -10.336 -3.551 -1.462 1 97.88 92 LYS A N 1
ATOM 747 C CA . LYS A 1 92 ? -10.68 -4.625 -0.537 1 97.88 92 LYS A CA 1
ATOM 748 C C . LYS A 1 92 ? -9.516 -5.598 -0.365 1 97.88 92 LYS A C 1
ATOM 750 O O . LYS A 1 92 ? -8.945 -6.07 -1.35 1 97.88 92 LYS A O 1
ATOM 755 N N . PRO A 1 93 ? -9.172 -5.844 0.922 1 98 93 PRO A N 1
ATOM 756 C CA . PRO A 1 93 ? -8.102 -6.828 1.088 1 98 93 PRO A CA 1
ATOM 757 C C . PRO A 1 93 ? -8.516 -8.227 0.634 1 98 93 PRO A C 1
ATOM 759 O O . PRO A 1 93 ? -9.617 -8.68 0.936 1 98 93 PRO A O 1
ATOM 762 N N . VAL A 1 94 ? -7.684 -8.898 -0.132 1 98.5 94 VAL A N 1
ATOM 763 C CA . VAL A 1 94 ? -7.855 -10.289 -0.537 1 98.5 94 VAL A CA 1
ATOM 764 C C . VAL A 1 94 ? -6.988 -11.195 0.332 1 98.5 94 VAL A C 1
ATOM 766 O O . VAL A 1 94 ? -7.406 -12.289 0.718 1 98.5 94 VAL A O 1
ATOM 769 N N . PHE A 1 95 ? -5.77 -10.734 0.63 1 98.25 95 PHE A N 1
ATOM 770 C CA . PHE A 1 95 ? -4.805 -11.398 1.499 1 98.25 95 PHE A CA 1
ATOM 771 C C . PHE A 1 95 ? -3.941 -10.367 2.227 1 98.25 95 PHE A C 1
ATOM 773 O O . PHE A 1 95 ? -3.59 -9.336 1.659 1 98.25 95 PHE A O 1
ATOM 780 N N . PRO A 1 96 ? -3.529 -10.57 3.482 1 97.19 96 PRO A N 1
ATOM 781 C CA . PRO A 1 96 ? -3.848 -11.695 4.359 1 97.19 96 PRO A CA 1
ATOM 782 C C . PRO A 1 96 ? -5.25 -11.602 4.957 1 97.19 96 PRO A C 1
ATOM 784 O O . PRO A 1 96 ? -6.012 -10.688 4.613 1 97.19 96 PRO A O 1
ATOM 787 N N . PRO A 1 97 ? -5.664 -12.594 5.773 1 95.25 97 PRO A N 1
ATOM 788 C CA . PRO A 1 97 ? -6.969 -12.492 6.43 1 95.25 97 PRO A CA 1
ATOM 789 C C . PRO A 1 97 ? -7.098 -11.242 7.297 1 95.25 97 PRO A C 1
ATOM 791 O O . PRO A 1 97 ? -6.094 -10.711 7.777 1 95.25 97 PRO A O 1
ATOM 794 N N . ILE A 1 98 ? -8.289 -10.828 7.457 1 92.88 98 ILE A N 1
ATOM 795 C CA . ILE A 1 98 ? -8.586 -9.578 8.148 1 92.88 98 ILE A CA 1
ATOM 796 C C . ILE A 1 98 ? -7.938 -9.586 9.531 1 92.88 98 ILE A C 1
ATOM 798 O O . ILE A 1 98 ? -7.453 -8.555 10.008 1 92.88 98 ILE A O 1
ATOM 802 N N . SER A 1 99 ? -7.895 -10.727 10.195 1 92.12 99 SER A N 1
ATOM 803 C CA . SER A 1 99 ? -7.344 -10.844 11.547 1 92.12 99 SER A CA 1
ATOM 804 C C . SER A 1 99 ? -5.871 -10.453 11.57 1 92.12 99 SER A C 1
ATOM 806 O O . SER A 1 99 ? -5.367 -9.984 12.594 1 92.12 99 SER A O 1
ATOM 808 N N . ASP A 1 100 ? -5.172 -10.539 10.508 1 92.94 100 ASP A N 1
ATOM 809 C CA . ASP A 1 100 ? -3.73 -10.305 10.453 1 92.94 100 ASP A CA 1
ATOM 810 C C . ASP A 1 100 ? -3.422 -8.828 10.227 1 92.94 100 ASP A C 1
ATOM 812 O O . ASP A 1 100 ? -2.262 -8.414 10.297 1 92.94 100 ASP A O 1
ATOM 816 N N . TRP A 1 101 ? -4.461 -8.016 9.922 1 93 101 TRP A N 1
ATOM 817 C CA . TRP A 1 101 ? -4.281 -6.582 9.711 1 93 101 TRP A CA 1
ATOM 818 C C . TRP A 1 101 ? -4.348 -5.832 11.039 1 93 101 TRP A C 1
ATOM 820 O O . TRP A 1 101 ? -3.893 -4.688 11.141 1 93 101 TRP A O 1
ATOM 830 N N . LYS A 1 102 ? -4.934 -6.477 11.953 1 86.25 102 LYS A N 1
ATOM 831 C CA . LYS A 1 102 ? -5.125 -5.836 13.25 1 86.25 102 LYS A CA 1
ATOM 832 C C . LYS A 1 102 ? -3.797 -5.688 13.984 1 86.25 102 LYS A C 1
ATOM 834 O O . LYS A 1 102 ? -2.994 -6.625 14.023 1 86.25 102 LYS A O 1
ATOM 839 N N . LYS A 1 103 ? -3.646 -4.461 14.406 1 73.75 103 LYS A N 1
ATOM 840 C CA . LYS A 1 103 ? -2.447 -4.223 15.203 1 73.75 103 LYS A CA 1
ATOM 841 C C . LYS A 1 103 ? -2.473 -5.043 16.484 1 73.75 103 LYS A C 1
ATOM 843 O O . LYS A 1 103 ? -3.521 -5.188 17.125 1 73.75 103 LYS A O 1
ATOM 848 N N . THR A 1 104 ? -1.518 -5.883 16.609 1 58.38 104 THR A N 1
ATOM 849 C CA . THR A 1 104 ? -1.448 -6.609 17.875 1 58.38 104 THR A CA 1
ATOM 850 C C . THR A 1 104 ? -1.068 -5.668 19.016 1 58.38 104 THR A C 1
ATOM 852 O O . THR A 1 104 ? -0.301 -4.723 18.828 1 58.38 104 THR A O 1
ATOM 855 N N . MET B 1 1 ? 15.141 -1.186 4.359 1 95.88 1 MET B N 1
ATOM 856 C CA . MET B 1 1 ? 13.844 -1.759 4.012 1 95.88 1 MET B CA 1
ATOM 857 C C . MET B 1 1 ? 13.305 -1.15 2.719 1 95.88 1 MET B C 1
ATOM 859 O O . MET B 1 1 ? 13.586 0.009 2.412 1 95.88 1 MET B O 1
ATOM 863 N N . ILE B 1 2 ? 12.602 -2.01 1.946 1 97.31 2 ILE B N 1
ATOM 864 C CA . ILE B 1 2 ? 12.039 -1.591 0.668 1 97.31 2 ILE B CA 1
ATOM 865 C C . ILE B 1 2 ? 10.586 -2.047 0.574 1 97.31 2 ILE B C 1
ATOM 867 O O . ILE B 1 2 ? 10.242 -3.156 0.997 1 97.31 2 ILE B O 1
ATOM 871 N N . VAL B 1 3 ? 9.805 -1.149 0.021 1 98.69 3 VAL B N 1
ATOM 872 C CA . VAL B 1 3 ? 8.422 -1.495 -0.282 1 98.69 3 VAL B CA 1
ATOM 873 C C . VAL B 1 3 ? 8.18 -1.39 -1.786 1 98.69 3 VAL B C 1
ATOM 875 O O . VAL B 1 3 ? 8.602 -0.423 -2.424 1 98.69 3 VAL B O 1
ATOM 878 N N . THR B 1 4 ? 7.59 -2.367 -2.367 1 98.81 4 THR B N 1
ATOM 879 C CA . THR B 1 4 ? 7.168 -2.293 -3.762 1 98.81 4 THR B CA 1
ATOM 880 C C . THR B 1 4 ? 5.645 -2.34 -3.871 1 98.81 4 THR B C 1
ATOM 882 O O . THR B 1 4 ? 4.984 -3.062 -3.121 1 98.81 4 THR B O 1
ATOM 885 N N . VAL B 1 5 ? 5.129 -1.571 -4.73 1 98.88 5 VAL B N 1
ATOM 886 C CA . VAL B 1 5 ? 3.709 -1.583 -5.062 1 98.88 5 VAL B CA 1
ATOM 887 C C . VAL B 1 5 ? 3.527 -1.947 -6.535 1 98.88 5 VAL B C 1
ATOM 889 O O . VAL B 1 5 ? 3.98 -1.222 -7.422 1 98.88 5 VAL B O 1
ATOM 892 N N . SER B 1 6 ? 2.879 -3.049 -6.785 1 98.81 6 SER B N 1
ATOM 893 C CA . SER B 1 6 ? 2.639 -3.545 -8.133 1 98.81 6 SER B CA 1
ATOM 894 C C . SER B 1 6 ? 1.16 -3.461 -8.5 1 98.81 6 SER B C 1
ATOM 896 O O . SER B 1 6 ? 0.296 -3.84 -7.707 1 98.81 6 SER B O 1
ATOM 898 N N . SER B 1 7 ? 0.895 -2.967 -9.641 1 98.75 7 SER B N 1
ATOM 899 C CA . SER B 1 7 ? -0.472 -2.777 -10.117 1 98.75 7 SER B CA 1
ATOM 900 C C . SER B 1 7 ? -0.76 -3.658 -11.336 1 98.75 7 SER B C 1
ATOM 902 O O . SER B 1 7 ? 0.058 -3.746 -12.25 1 98.75 7 SER B O 1
ATOM 904 N N . TYR B 1 8 ? -1.914 -4.242 -11.305 1 98.81 8 TYR B N 1
ATOM 905 C CA . TYR B 1 8 ? -2.336 -5.152 -12.359 1 98.81 8 TYR B CA 1
ATOM 906 C C . TYR B 1 8 ? -3.754 -4.84 -12.82 1 98.81 8 TYR B C 1
ATOM 908 O O . TYR B 1 8 ? -4.605 -4.457 -12.008 1 98.81 8 TYR B O 1
ATOM 916 N N . LYS B 1 9 ? -4.004 -4.992 -14.117 1 98.88 9 LYS B N 1
ATOM 917 C CA . LYS B 1 9 ? -5.332 -5.051 -14.719 1 98.88 9 LYS B CA 1
ATOM 918 C C . LYS B 1 9 ? -5.555 -6.375 -15.445 1 98.88 9 LYS B C 1
ATOM 920 O O . LYS B 1 9 ? -4.777 -6.746 -16.328 1 98.88 9 LYS B O 1
ATOM 925 N N . ILE B 1 10 ? -6.578 -7.004 -15.078 1 98.88 10 ILE B N 1
ATOM 926 C CA . ILE B 1 10 ? -6.746 -8.398 -15.453 1 98.88 10 ILE B CA 1
ATOM 927 C C . ILE B 1 10 ? -7.938 -8.547 -16.406 1 98.88 10 ILE B C 1
ATOM 929 O O . ILE B 1 10 ? -8.953 -7.867 -16.234 1 98.88 10 ILE B O 1
ATOM 933 N N . LEU B 1 11 ? -7.789 -9.383 -17.344 1 98.81 11 LEU B N 1
ATOM 934 C CA . LEU B 1 11 ? -8.914 -9.742 -18.203 1 98.81 11 LEU B CA 1
ATOM 935 C C . LEU B 1 11 ? -10.094 -10.234 -17.375 1 98.81 11 LEU B C 1
ATOM 937 O O . LEU B 1 11 ? -9.914 -11.016 -16.438 1 98.81 11 LEU B O 1
ATOM 941 N N . PRO B 1 12 ? -11.25 -9.781 -17.781 1 98.56 12 PRO B N 1
ATOM 942 C CA . PRO B 1 12 ? -12.422 -10.141 -16.984 1 98.56 12 PRO B CA 1
ATOM 943 C C . PRO B 1 12 ? -12.555 -11.656 -16.781 1 98.56 12 PRO B C 1
ATOM 945 O O . PRO B 1 12 ? -12.906 -12.109 -15.695 1 98.56 12 PRO B O 1
ATOM 948 N N . GLU B 1 13 ? -12.258 -12.398 -17.75 1 98.69 13 GLU B N 1
ATOM 949 C CA . GLU B 1 13 ? -12.469 -13.844 -17.703 1 98.69 13 GLU B CA 1
ATOM 950 C C . GLU B 1 13 ? -11.359 -14.531 -16.906 1 98.69 13 GLU B C 1
ATOM 952 O O . GLU B 1 13 ? -11.43 -15.734 -16.656 1 98.69 13 GLU B O 1
ATOM 957 N N . LYS B 1 14 ? -10.367 -13.773 -16.516 1 98.88 14 LYS B N 1
ATOM 958 C CA . LYS B 1 14 ? -9.219 -14.352 -15.828 1 98.88 14 LYS B CA 1
ATOM 959 C C . LYS B 1 14 ? -9.141 -13.875 -14.383 1 98.88 14 LYS B C 1
ATOM 961 O O . LYS B 1 14 ? -8.227 -14.258 -13.641 1 98.88 14 LYS B O 1
ATOM 966 N N . ILE B 1 15 ? -10.094 -13.117 -13.883 1 98.81 15 ILE B N 1
ATOM 967 C CA . ILE B 1 15 ? -10.039 -12.461 -12.578 1 98.81 15 ILE B CA 1
ATOM 968 C C . ILE B 1 15 ? -9.992 -13.508 -11.469 1 98.81 15 ILE B C 1
ATOM 970 O O . ILE B 1 15 ? -9.164 -13.422 -10.562 1 98.81 15 ILE B O 1
ATOM 974 N N . ASP B 1 16 ? -10.828 -14.508 -11.531 1 98.75 16 ASP B N 1
ATOM 975 C CA . ASP B 1 16 ? -10.867 -15.531 -10.492 1 98.75 16 ASP B CA 1
ATOM 976 C C . ASP B 1 16 ? -9.555 -16.312 -10.43 1 98.75 16 ASP B C 1
ATOM 978 O O . ASP B 1 16 ? -9.039 -16.578 -9.344 1 98.75 16 ASP B O 1
ATOM 982 N N . GLU B 1 17 ? -9.117 -16.688 -11.555 1 98.81 17 GLU B N 1
ATOM 983 C CA . GLU B 1 17 ? -7.852 -17.406 -11.625 1 98.81 17 GLU B CA 1
ATOM 984 C C . GLU B 1 17 ? -6.711 -16.578 -11.047 1 98.81 17 GLU B C 1
ATOM 986 O O . GLU B 1 17 ? -5.906 -17.078 -10.258 1 98.81 17 GLU B O 1
ATOM 991 N N . PHE B 1 18 ? -6.613 -15.328 -11.414 1 98.94 18 PHE B N 1
ATOM 992 C CA . PHE B 1 18 ? -5.578 -14.43 -10.922 1 98.94 18 PHE B CA 1
ATOM 993 C C . PHE B 1 18 ? -5.652 -14.305 -9.406 1 98.94 18 PHE B C 1
ATOM 995 O O . PHE B 1 18 ? -4.625 -14.344 -8.719 1 98.94 18 PHE B O 1
ATOM 1002 N N . ARG B 1 19 ? -6.863 -14.125 -8.93 1 98.81 19 ARG B N 1
ATOM 1003 C CA . ARG B 1 19 ? -7.066 -14.008 -7.484 1 98.81 19 ARG B CA 1
ATOM 1004 C C . ARG B 1 19 ? -6.531 -15.234 -6.758 1 98.81 19 ARG B C 1
ATOM 1006 O O . ARG B 1 19 ? -5.848 -15.109 -5.738 1 98.81 19 ARG B O 1
ATOM 1013 N N . GLN B 1 20 ? -6.801 -16.375 -7.301 1 98.69 20 GLN B N 1
ATOM 1014 C CA . GLN B 1 20 ? -6.395 -17.625 -6.664 1 98.69 20 GLN B CA 1
ATOM 1015 C C . GLN B 1 20 ? -4.879 -17.781 -6.656 1 98.69 20 GLN B C 1
ATOM 1017 O O . GLN B 1 20 ? -4.273 -17.969 -5.602 1 98.69 20 GLN B O 1
ATOM 1022 N N . ILE B 1 21 ? -4.27 -17.625 -7.766 1 98.81 21 ILE B N 1
ATOM 1023 C CA . ILE B 1 21 ? -2.846 -17.922 -7.859 1 98.81 21 ILE B CA 1
ATOM 1024 C C . ILE B 1 21 ? -2.041 -16.844 -7.152 1 98.81 21 ILE B C 1
ATOM 1026 O O . ILE B 1 21 ? -0.974 -17.109 -6.598 1 98.81 21 ILE B O 1
ATOM 1030 N N . SER B 1 22 ? -2.537 -15.641 -7.121 1 98.88 22 SER B N 1
ATOM 1031 C CA . SER B 1 22 ? -1.829 -14.555 -6.445 1 98.88 22 SER B CA 1
ATOM 1032 C C . SER B 1 22 ? -2.008 -14.633 -4.934 1 98.88 22 SER B C 1
ATOM 1034 O O . SER B 1 22 ? -1.131 -14.219 -4.176 1 98.88 22 SER B O 1
ATOM 1036 N N . THR B 1 23 ? -3.182 -15.148 -4.52 1 98.81 23 THR B N 1
ATOM 1037 C CA . THR B 1 23 ? -3.338 -15.438 -3.098 1 98.81 23 THR B CA 1
ATOM 1038 C C . THR B 1 23 ? -2.32 -16.484 -2.641 1 98.81 23 THR B C 1
ATOM 1040 O O . THR B 1 23 ? -1.725 -16.344 -1.57 1 98.81 23 THR B O 1
ATOM 1043 N N . GLU B 1 24 ? -2.121 -17.469 -3.463 1 98.75 24 GLU B N 1
ATOM 1044 C CA . GLU B 1 24 ? -1.123 -18.484 -3.158 1 98.75 24 GLU B CA 1
ATOM 1045 C C . GLU B 1 24 ? 0.283 -17.891 -3.131 1 98.75 24 GLU B C 1
ATOM 1047 O O . GLU B 1 24 ? 1.073 -18.203 -2.236 1 98.75 24 GLU B O 1
ATOM 1052 N N . LEU B 1 25 ? 0.595 -17.078 -4.074 1 98.88 25 LEU B N 1
ATOM 1053 C CA . LEU B 1 25 ? 1.871 -16.375 -4.082 1 98.88 25 LEU B CA 1
ATOM 1054 C C . LEU B 1 25 ? 2.078 -15.602 -2.783 1 98.88 25 LEU B C 1
ATOM 1056 O O . LEU B 1 25 ? 3.135 -15.711 -2.156 1 98.88 25 LEU B O 1
ATOM 1060 N N . ALA B 1 26 ? 1.062 -14.836 -2.436 1 98.81 26 ALA B N 1
ATOM 1061 C CA . ALA B 1 26 ? 1.163 -13.992 -1.25 1 98.81 26 ALA B CA 1
ATOM 1062 C C . ALA B 1 26 ? 1.382 -14.828 0.006 1 98.81 26 ALA B C 1
ATOM 1064 O O . ALA B 1 26 ? 2.236 -14.5 0.835 1 98.81 26 ALA B O 1
ATOM 1065 N N . SER B 1 27 ? 0.615 -15.898 0.098 1 98.5 27 SER B N 1
ATOM 1066 C CA . SER B 1 27 ? 0.694 -16.781 1.255 1 98.5 27 SER B CA 1
ATOM 1067 C C . SER B 1 27 ? 2.086 -17.391 1.39 1 98.5 27 SER B C 1
ATOM 1069 O O . SER B 1 27 ? 2.668 -17.391 2.477 1 98.5 27 SER B O 1
ATOM 1071 N N . GLU B 1 28 ? 2.643 -17.859 0.359 1 98.75 28 GLU B N 1
ATOM 1072 C CA . GLU B 1 28 ? 3.969 -18.469 0.377 1 98.75 28 GLU B CA 1
ATOM 1073 C C . GLU B 1 28 ? 5.055 -17.422 0.594 1 98.75 28 GLU B C 1
ATOM 1075 O O . GLU B 1 28 ? 6.035 -17.672 1.296 1 98.75 28 GLU B O 1
ATOM 1080 N N . SER B 1 29 ? 4.918 -16.266 -0.003 1 98.69 29 SER B N 1
ATOM 1081 C CA . SER B 1 29 ? 5.902 -15.203 0.106 1 98.69 29 SER B CA 1
ATOM 1082 C C . SER B 1 29 ? 6.039 -14.719 1.547 1 98.69 29 SER B C 1
ATOM 1084 O O . SER B 1 29 ? 7.141 -14.422 2.008 1 98.69 29 SER B O 1
ATOM 1086 N N . LEU B 1 30 ? 4.895 -14.633 2.189 1 97.5 30 LEU B N 1
ATOM 1087 C CA . LEU B 1 30 ? 4.891 -14.133 3.559 1 97.5 30 LEU B CA 1
ATOM 1088 C C . LEU B 1 30 ? 5.676 -15.062 4.48 1 97.5 30 LEU B C 1
ATOM 1090 O O . LEU B 1 30 ? 6.07 -14.664 5.578 1 97.5 30 LEU B O 1
ATOM 1094 N N . LYS B 1 31 ? 5.953 -16.281 4.117 1 97.5 31 LYS B N 1
ATOM 1095 C CA . LYS B 1 31 ? 6.699 -17.266 4.906 1 97.5 31 LYS B CA 1
ATOM 1096 C C . LYS B 1 31 ? 8.203 -17.078 4.723 1 97.5 31 LYS B C 1
ATOM 1098 O O . LYS B 1 31 ? 9 -17.656 5.473 1 97.5 31 LYS B O 1
ATOM 1103 N N . GLU B 1 32 ? 8.578 -16.312 3.816 1 98.19 32 GLU B N 1
ATOM 1104 C CA . GLU B 1 32 ? 9.992 -16.141 3.49 1 98.19 32 GLU B CA 1
ATOM 1105 C C . GLU B 1 32 ? 10.688 -15.258 4.52 1 98.19 32 GLU B C 1
ATOM 1107 O O . GLU B 1 32 ? 10.117 -14.273 4.992 1 98.19 32 GLU B O 1
ATOM 1112 N N . VAL B 1 33 ? 11.93 -15.555 4.777 1 96.69 33 VAL B N 1
ATOM 1113 C CA . VAL B 1 33 ? 12.758 -14.703 5.629 1 96.69 33 VAL B CA 1
ATOM 1114 C C . VAL B 1 33 ? 12.922 -13.336 4.977 1 96.69 33 VAL B C 1
ATOM 1116 O O . VAL B 1 33 ? 13.227 -13.234 3.785 1 96.69 33 VAL B O 1
ATOM 1119 N N . GLY B 1 34 ? 12.641 -12.344 5.703 1 97.44 34 GLY B N 1
ATOM 1120 C CA . GLY B 1 34 ? 12.898 -10.992 5.23 1 97.44 34 GLY B CA 1
ATOM 1121 C C . GLY B 1 34 ? 11.719 -10.383 4.508 1 97.44 34 GLY B C 1
ATOM 1122 O O . GLY B 1 34 ? 11.789 -9.234 4.055 1 97.44 34 GLY B O 1
ATOM 1123 N N . VAL B 1 35 ? 10.617 -11.133 4.363 1 97.94 35 VAL B N 1
ATOM 1124 C CA . VAL B 1 35 ? 9.383 -10.57 3.836 1 97.94 35 VAL B CA 1
ATOM 1125 C C . VAL B 1 35 ? 8.469 -10.164 4.988 1 97.94 35 VAL B C 1
ATOM 1127 O O . VAL B 1 35 ? 7.969 -11.023 5.723 1 97.94 35 VAL B O 1
ATOM 1130 N N . TYR B 1 36 ? 8.227 -8.945 5.121 1 96.81 36 TYR B N 1
ATOM 1131 C CA . TYR B 1 36 ? 7.496 -8.414 6.27 1 96.81 36 TYR B CA 1
ATOM 1132 C C . TYR B 1 36 ? 6.012 -8.273 5.957 1 96.81 36 TYR B C 1
ATOM 1134 O O . TYR B 1 36 ? 5.168 -8.375 6.848 1 9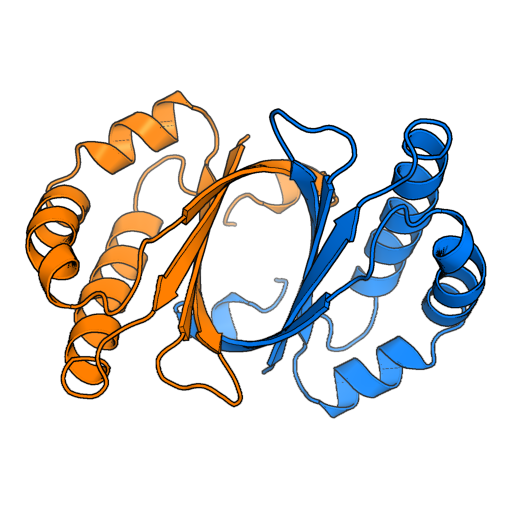6.81 36 TYR B O 1
ATOM 1142 N N . ARG B 1 37 ? 5.785 -7.992 4.711 1 96.56 37 ARG B N 1
ATOM 1143 C CA . ARG B 1 37 ? 4.41 -7.809 4.266 1 96.56 37 ARG B CA 1
ATOM 1144 C C . ARG B 1 37 ? 4.234 -8.297 2.828 1 96.56 37 ARG B C 1
ATOM 1146 O O . ARG B 1 37 ? 5.16 -8.211 2.021 1 96.56 37 ARG B O 1
ATOM 1153 N N . PHE B 1 38 ? 3.1 -8.727 2.561 1 98.31 38 PHE B N 1
ATOM 1154 C CA . PHE B 1 38 ? 2.678 -9.125 1.223 1 98.31 38 PHE B CA 1
ATOM 1155 C C . PHE B 1 38 ? 1.167 -8.984 1.069 1 98.31 38 PHE B C 1
ATOM 1157 O O . PHE B 1 38 ? 0.455 -9.992 0.98 1 98.31 38 PHE B O 1
ATOM 1164 N N . ASP B 1 39 ? 0.69 -7.797 0.971 1 98.5 39 ASP B N 1
ATOM 1165 C CA . ASP B 1 39 ? -0.737 -7.496 0.925 1 98.5 39 ASP B CA 1
ATOM 1166 C C . ASP B 1 39 ? -1.271 -7.57 -0.503 1 98.5 39 ASP B C 1
ATOM 1168 O O . ASP B 1 39 ? -0.688 -6.988 -1.421 1 98.5 39 ASP B O 1
ATOM 1172 N N . PHE B 1 40 ? -2.271 -8.352 -0.666 1 98.88 40 PHE B N 1
ATOM 1173 C CA . PHE B 1 40 ? -2.957 -8.508 -1.944 1 98.88 40 PHE B CA 1
ATOM 1174 C C . PHE B 1 40 ? -4.348 -7.883 -1.892 1 98.88 40 PHE B C 1
ATOM 1176 O O . PHE B 1 40 ? -5.188 -8.297 -1.091 1 98.88 40 PHE B O 1
ATOM 1183 N N . LEU B 1 41 ? -4.555 -6.848 -2.744 1 98.94 41 LEU B N 1
ATOM 1184 C CA . LEU B 1 41 ? -5.746 -6.012 -2.682 1 98.94 41 LEU B CA 1
ATOM 1185 C C . LEU B 1 41 ? -6.488 -6.02 -4.016 1 98.94 41 LEU B C 1
ATOM 1187 O O . LEU B 1 41 ? -5.859 -6 -5.078 1 98.94 41 LEU B O 1
ATOM 1191 N N . GLN B 1 42 ? -7.801 -6.02 -3.934 1 98.88 42 GLN B N 1
ATOM 1192 C CA . GLN B 1 42 ? -8.664 -5.844 -5.102 1 98.88 42 GLN B CA 1
ATOM 1193 C C . GLN B 1 42 ? -9.414 -4.516 -5.035 1 98.88 42 GLN B C 1
ATOM 1195 O O . GLN B 1 42 ? -9.93 -4.141 -3.982 1 98.88 42 GLN B O 1
ATOM 1200 N N . ASN B 1 43 ? -9.43 -3.867 -6.168 1 98.81 43 ASN B N 1
ATOM 1201 C CA . ASN B 1 43 ? -10.094 -2.568 -6.234 1 98.81 43 ASN B CA 1
ATOM 1202 C C . ASN B 1 43 ? -11.578 -2.678 -5.895 1 98.81 43 ASN B C 1
ATOM 1204 O O . ASN B 1 43 ? -12.25 -3.621 -6.312 1 98.81 43 ASN B O 1
ATOM 1208 N N . ASP B 1 44 ? -12.031 -1.733 -5.109 1 97.81 44 ASP B N 1
ATOM 1209 C CA . ASP B 1 44 ? -13.453 -1.628 -4.801 1 97.81 44 ASP B CA 1
ATOM 1210 C C . ASP B 1 44 ? -14.172 -0.752 -5.824 1 97.81 44 ASP B C 1
ATOM 1212 O O . ASP B 1 44 ? -14.297 0.459 -5.633 1 97.81 44 ASP B O 1
ATOM 1216 N N . GLY B 1 45 ? -14.711 -1.272 -6.879 1 96.69 45 GLY B N 1
ATOM 1217 C CA . GLY B 1 45 ? -15.383 -0.576 -7.965 1 96.69 45 GLY B CA 1
ATOM 1218 C C . GLY B 1 45 ? -14.93 -1.034 -9.336 1 96.69 45 GLY B C 1
ATOM 1219 O O . GLY B 1 45 ? -15.609 -0.794 -10.336 1 96.69 45 GLY B O 1
ATOM 1220 N N . ASP B 1 46 ? -13.773 -1.648 -9.414 1 97.75 46 ASP B N 1
ATOM 1221 C CA . ASP B 1 46 ? -13.242 -2.258 -10.633 1 97.75 46 ASP B CA 1
ATOM 1222 C C . ASP B 1 46 ? -12.586 -3.602 -10.328 1 97.75 46 ASP B C 1
ATOM 1224 O O . ASP B 1 46 ? -11.383 -3.66 -10.055 1 97.75 46 ASP B O 1
ATOM 1228 N N . ASP B 1 47 ? -13.289 -4.664 -10.484 1 97.81 47 ASP B N 1
ATOM 1229 C CA . ASP B 1 47 ? -12.875 -5.984 -10.031 1 97.81 47 ASP B CA 1
ATOM 1230 C C . ASP B 1 47 ? -11.617 -6.449 -10.758 1 97.81 47 ASP B C 1
ATOM 1232 O O . ASP B 1 47 ? -10.945 -7.379 -10.312 1 97.81 47 ASP B O 1
ATOM 1236 N N . GLY B 1 48 ? -11.336 -5.867 -11.844 1 98.62 48 GLY B N 1
ATOM 1237 C CA . GLY B 1 48 ? -10.188 -6.289 -12.641 1 98.62 48 GLY B CA 1
ATOM 1238 C C . GLY B 1 48 ? -8.891 -5.648 -12.195 1 98.62 48 GLY B C 1
ATOM 1239 O O . GLY B 1 48 ? -7.824 -5.961 -12.734 1 98.62 48 GLY B O 1
ATOM 1240 N N . ARG B 1 49 ? -8.906 -4.777 -11.289 1 98.75 49 ARG B N 1
ATOM 1241 C CA . ARG B 1 49 ? -7.715 -4.07 -10.836 1 98.75 49 ARG B CA 1
ATOM 1242 C C . ARG B 1 49 ? -7.254 -4.59 -9.477 1 98.75 49 ARG B C 1
ATOM 1244 O O . ARG B 1 49 ? -8.062 -4.773 -8.57 1 98.75 49 ARG B O 1
ATOM 1251 N N . PHE B 1 50 ? -5.945 -4.879 -9.406 1 98.94 50 PHE B N 1
ATOM 1252 C CA . PHE B 1 50 ? -5.348 -5.426 -8.195 1 98.94 50 PHE B CA 1
ATOM 1253 C C . PHE B 1 50 ? -4.051 -4.695 -7.855 1 98.94 50 PHE B C 1
ATOM 1255 O O . PHE B 1 50 ? -3.41 -4.113 -8.734 1 98.94 50 PHE B O 1
ATOM 1262 N N . LEU B 1 51 ? -3.719 -4.742 -6.605 1 98.88 51 LEU B N 1
ATOM 1263 C CA . LEU B 1 51 ? -2.424 -4.281 -6.117 1 98.88 51 LEU B CA 1
ATOM 1264 C C . LEU B 1 51 ? -1.755 -5.352 -5.262 1 98.88 51 LEU B C 1
ATOM 1266 O O . LEU B 1 51 ? -2.42 -6.027 -4.469 1 98.88 51 LEU B O 1
ATOM 1270 N N . LEU B 1 52 ? -0.516 -5.508 -5.438 1 98.94 52 LEU B N 1
ATOM 1271 C CA . LEU B 1 52 ? 0.344 -6.156 -4.453 1 98.94 52 LEU B CA 1
ATOM 1272 C C . LEU B 1 52 ? 1.244 -5.141 -3.762 1 98.94 52 LEU B C 1
ATOM 1274 O O . LEU B 1 52 ? 1.93 -4.359 -4.426 1 98.94 52 LEU B O 1
ATOM 1278 N N . ILE B 1 53 ? 1.185 -5.09 -2.48 1 98.81 53 ILE B N 1
ATOM 1279 C CA . ILE B 1 53 ? 2.08 -4.289 -1.651 1 98.81 53 ILE B CA 1
ATOM 1280 C C . ILE B 1 53 ? 3.023 -5.207 -0.876 1 98.81 53 ILE B C 1
ATOM 1282 O O . ILE B 1 53 ? 2.582 -5.992 -0.034 1 98.81 53 ILE B O 1
ATOM 1286 N N . GLU B 1 54 ? 4.297 -5.07 -1.121 1 98.81 54 GLU B N 1
ATOM 1287 C CA . GLU B 1 54 ? 5.309 -5.973 -0.583 1 98.81 54 GLU B CA 1
ATOM 1288 C C . GLU B 1 54 ? 6.395 -5.203 0.165 1 98.81 54 GLU B C 1
ATOM 1290 O O . GLU B 1 54 ? 6.973 -4.254 -0.37 1 98.81 54 GLU B O 1
ATOM 1295 N N . ALA B 1 55 ? 6.633 -5.594 1.366 1 98.56 55 ALA B N 1
ATOM 1296 C CA . ALA B 1 55 ? 7.707 -5 2.156 1 98.56 55 ALA B CA 1
ATOM 1297 C C . ALA B 1 55 ? 8.797 -6.027 2.453 1 98.56 55 ALA B C 1
ATOM 1299 O O . ALA B 1 55 ? 8.516 -7.121 2.945 1 98.56 55 ALA B O 1
ATOM 1300 N N . TYR B 1 56 ? 9.984 -5.598 2.178 1 98.56 56 TYR B N 1
ATOM 1301 C CA . TYR B 1 56 ? 11.156 -6.449 2.373 1 98.56 56 TYR B CA 1
ATOM 1302 C C . TYR B 1 56 ? 12.133 -5.812 3.35 1 98.56 56 TYR B C 1
ATOM 1304 O O . TYR B 1 56 ? 12.352 -4.598 3.32 1 98.56 56 TYR B O 1
ATOM 1312 N N . GLU B 1 57 ? 12.758 -6.676 4.039 1 97.44 57 GLU B N 1
ATOM 1313 C CA . GLU B 1 57 ? 13.789 -6.23 4.973 1 97.44 57 GLU B CA 1
ATOM 1314 C C . GLU B 1 57 ? 14.93 -5.531 4.238 1 97.44 57 GLU B C 1
ATOM 1316 O O . GLU B 1 57 ? 15.523 -4.59 4.766 1 97.44 57 GLU B O 1
ATOM 1321 N N . SER B 1 58 ? 15.266 -6.086 3.084 1 96.81 58 SER B N 1
ATOM 1322 C CA . SER B 1 58 ? 16.391 -5.586 2.301 1 96.81 58 SER B CA 1
ATOM 1323 C C . SER B 1 58 ? 16.219 -5.891 0.817 1 96.81 58 SER B C 1
ATOM 1325 O O . SER B 1 58 ? 15.312 -6.645 0.437 1 96.81 58 SER B O 1
ATOM 1327 N N . GLU B 1 59 ? 17.062 -5.223 0.046 1 96.88 59 GLU B N 1
ATOM 1328 C CA . GLU B 1 59 ? 17.094 -5.555 -1.376 1 96.88 59 GLU B CA 1
ATOM 1329 C C . GLU B 1 59 ? 17.453 -7.02 -1.594 1 96.88 59 GLU B C 1
ATOM 1331 O O . GLU B 1 59 ? 16.984 -7.652 -2.537 1 96.88 59 GLU B O 1
ATOM 1336 N N . SER B 1 60 ? 18.281 -7.527 -0.725 1 98.12 60 SER B N 1
ATOM 1337 C CA . SER B 1 60 ? 18.672 -8.93 -0.831 1 98.12 60 SER B CA 1
ATOM 1338 C C . SER B 1 60 ? 17.469 -9.852 -0.593 1 98.12 60 SER B C 1
ATOM 1340 O O . SER B 1 60 ? 17.328 -10.875 -1.266 1 98.12 60 SER B O 1
ATOM 1342 N N . SER B 1 61 ? 16.641 -9.531 0.374 1 98.38 61 SER B N 1
ATOM 1343 C CA . SER B 1 61 ? 15.43 -10.305 0.629 1 98.38 61 SER B CA 1
ATOM 1344 C C . SER B 1 61 ? 14.492 -10.289 -0.575 1 98.38 61 SER B C 1
ATOM 1346 O O . SER B 1 61 ? 13.898 -11.305 -0.922 1 98.38 61 SER B O 1
ATOM 1348 N N . ARG B 1 62 ? 14.406 -9.141 -1.182 1 98.44 62 ARG B N 1
ATOM 1349 C CA . ARG B 1 62 ? 13.562 -9.039 -2.373 1 98.44 62 ARG B CA 1
ATOM 1350 C C . ARG B 1 62 ? 14.117 -9.906 -3.504 1 98.44 62 ARG B C 1
ATOM 1352 O O . ARG B 1 62 ? 13.375 -10.641 -4.148 1 98.44 62 ARG B O 1
ATOM 1359 N N . LYS B 1 63 ? 15.383 -9.797 -3.754 1 98.38 63 LYS B N 1
ATOM 1360 C CA . LYS B 1 63 ? 16.016 -10.602 -4.797 1 98.38 63 LYS B CA 1
ATOM 1361 C C . LYS B 1 63 ? 15.797 -12.094 -4.547 1 98.38 63 LYS B C 1
ATOM 1363 O O . LYS B 1 63 ? 15.539 -12.852 -5.484 1 98.38 63 LYS B O 1
ATOM 1368 N N . ALA B 1 64 ? 15.945 -12.539 -3.314 1 98.69 64 ALA B N 1
ATOM 1369 C CA . ALA B 1 64 ? 15.703 -13.93 -2.961 1 98.69 64 ALA B CA 1
ATOM 1370 C C . ALA B 1 64 ? 14.273 -14.344 -3.299 1 98.69 64 ALA B C 1
ATOM 1372 O O . ALA B 1 64 ? 14.039 -15.438 -3.82 1 98.69 64 ALA B O 1
ATOM 1373 N N . HIS B 1 65 ? 13.328 -13.477 -2.973 1 98.81 65 HIS B N 1
ATOM 1374 C CA . HIS B 1 65 ? 11.93 -13.727 -3.297 1 98.81 65 HIS B CA 1
ATOM 1375 C C . HIS B 1 65 ? 11.742 -13.984 -4.789 1 98.81 65 HIS B C 1
ATOM 1377 O O . HIS B 1 65 ? 11.023 -14.898 -5.184 1 98.81 65 HIS B O 1
ATOM 1383 N N . LEU B 1 66 ? 12.422 -13.211 -5.656 1 98.44 66 LEU B N 1
ATOM 1384 C CA . LEU B 1 66 ? 12.242 -13.258 -7.105 1 98.44 66 LEU B CA 1
ATOM 1385 C C . LEU B 1 66 ? 12.82 -14.547 -7.68 1 98.44 66 LEU B C 1
ATOM 1387 O O . LEU B 1 66 ? 12.578 -14.875 -8.844 1 98.44 66 LEU B O 1
ATOM 1391 N N . GLU B 1 67 ? 13.5 -15.273 -6.82 1 98.56 67 GLU B N 1
ATOM 1392 C CA . GLU B 1 67 ? 14.117 -16.516 -7.273 1 98.56 67 GLU B CA 1
ATOM 1393 C C . GLU B 1 67 ? 13.367 -17.734 -6.742 1 98.56 67 GLU B C 1
ATOM 1395 O O . GLU B 1 67 ? 13.703 -18.875 -7.07 1 98.56 67 GLU B O 1
ATOM 1400 N N . THR B 1 68 ? 12.43 -17.578 -5.949 1 98.81 68 THR B N 1
ATOM 1401 C CA . THR B 1 68 ? 11.703 -18.688 -5.359 1 98.81 68 THR B CA 1
ATOM 1402 C C . THR B 1 68 ? 10.859 -19.406 -6.414 1 98.81 68 THR B C 1
ATOM 1404 O O . THR B 1 68 ? 10.422 -18.781 -7.387 1 98.81 68 THR B O 1
ATOM 1407 N N . PRO B 1 69 ? 10.539 -20.688 -6.184 1 98.62 69 PRO B N 1
ATOM 1408 C CA . PRO B 1 69 ? 9.688 -21.422 -7.125 1 98.62 69 PRO B CA 1
ATOM 1409 C C . PRO B 1 69 ? 8.281 -20.812 -7.234 1 98.62 69 PRO B C 1
ATOM 1411 O O . PRO B 1 69 ? 7.723 -20.75 -8.336 1 98.62 69 PRO B O 1
ATOM 1414 N N . HIS B 1 70 ? 7.742 -20.422 -6.109 1 98.75 70 HIS B N 1
ATOM 1415 C CA . HIS B 1 70 ? 6.383 -19.906 -6.172 1 98.75 70 HIS B CA 1
ATOM 1416 C C . HIS B 1 70 ? 6.328 -18.594 -6.969 1 98.75 70 HIS B C 1
ATOM 1418 O O . HIS B 1 70 ? 5.375 -18.375 -7.719 1 98.75 70 HIS B O 1
ATOM 1424 N N . PHE B 1 71 ? 7.305 -17.719 -6.816 1 98.88 71 PHE B N 1
ATOM 1425 C CA . PH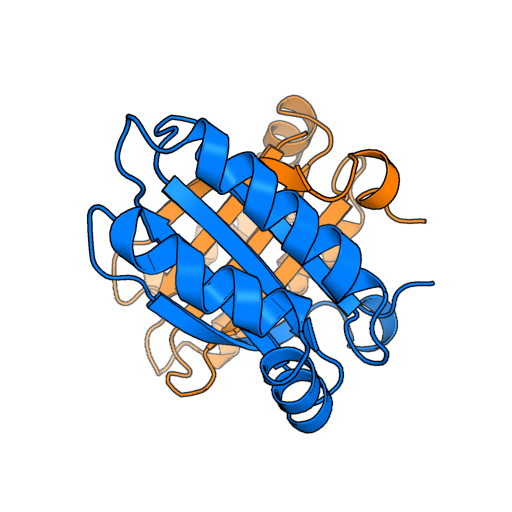E B 1 71 ? 7.305 -16.5 -7.617 1 98.88 71 PHE B CA 1
ATOM 1426 C C . PHE B 1 71 ? 7.5 -16.828 -9.094 1 98.88 71 PHE B C 1
ATOM 1428 O O . PHE B 1 71 ? 6.789 -16.297 -9.953 1 98.88 71 PHE B O 1
ATOM 1435 N N . LEU B 1 72 ? 8.492 -17.656 -9.391 1 98.75 72 LEU B N 1
ATOM 1436 C CA . LEU B 1 72 ? 8.797 -18 -10.781 1 98.75 72 LEU B CA 1
ATOM 1437 C C . LEU B 1 72 ? 7.586 -18.641 -11.453 1 98.75 72 LEU B C 1
ATOM 1439 O O . LEU B 1 72 ? 7.297 -18.359 -12.617 1 98.75 72 LEU B O 1
ATOM 1443 N N . ASN B 1 73 ? 6.918 -19.531 -10.789 1 98.56 73 ASN B N 1
ATOM 1444 C CA . ASN B 1 73 ? 5.707 -20.141 -11.328 1 98.56 73 ASN B CA 1
ATOM 1445 C C . ASN B 1 73 ? 4.621 -19.094 -11.57 1 98.56 73 ASN B C 1
ATOM 1447 O O . ASN B 1 73 ? 3.949 -19.125 -12.609 1 98.56 73 ASN B O 1
ATOM 1451 N N . TRP B 1 74 ? 4.414 -18.203 -10.617 1 98.88 74 TRP B N 1
ATOM 1452 C CA . TRP B 1 74 ? 3.457 -17.109 -10.758 1 98.88 74 TRP B CA 1
ATOM 1453 C C . TRP B 1 74 ? 3.801 -16.234 -11.961 1 98.88 74 TRP B C 1
ATOM 1455 O O . TRP B 1 74 ? 2.934 -15.938 -12.789 1 98.88 74 TRP B O 1
ATOM 1465 N N . ARG B 1 75 ? 5.043 -15.852 -12.078 1 98.44 75 ARG B N 1
ATOM 1466 C CA . ARG B 1 75 ? 5.523 -14.969 -13.133 1 98.44 75 ARG B CA 1
ATOM 1467 C C . ARG B 1 75 ? 5.297 -15.586 -14.508 1 98.44 75 ARG B C 1
ATOM 1469 O O . ARG B 1 75 ? 5.062 -14.875 -15.484 1 98.44 75 ARG B O 1
ATOM 1476 N N . ARG B 1 76 ? 5.332 -16.859 -14.617 1 98.31 76 ARG B N 1
ATOM 1477 C CA . ARG B 1 76 ? 5.102 -17.562 -15.875 1 98.31 76 ARG B CA 1
ATOM 1478 C C . ARG B 1 76 ? 3.623 -17.562 -16.234 1 98.31 76 ARG B C 1
ATOM 1480 O O . ARG B 1 76 ? 3.268 -17.516 -17.422 1 98.31 76 ARG B O 1
ATOM 1487 N N . ALA B 1 77 ? 2.867 -17.562 -15.289 1 98.5 77 ALA B N 1
ATOM 1488 C CA . ALA B 1 77 ? 1.439 -17.812 -15.484 1 98.5 77 ALA B CA 1
ATOM 1489 C C . ALA B 1 77 ? 0.7 -16.516 -15.789 1 98.5 77 ALA B C 1
ATOM 1491 O O . ALA B 1 77 ? -0.285 -16.516 -16.531 1 98.5 77 ALA B O 1
ATOM 1492 N N . VAL B 1 78 ? 1.124 -15.359 -15.297 1 98.62 78 VAL B N 1
ATOM 1493 C CA . VAL B 1 78 ? 0.199 -14.242 -15.117 1 98.62 78 VAL B CA 1
ATOM 1494 C C . VAL B 1 78 ? 0.263 -13.32 -16.328 1 98.62 78 VAL B C 1
ATOM 1496 O O . VAL B 1 78 ? -0.691 -12.594 -16.609 1 98.62 78 VAL B O 1
ATOM 1499 N N . PRO B 1 79 ? 1.294 -13.359 -17.172 1 98.19 79 PRO B N 1
ATOM 1500 C CA . PRO B 1 79 ? 1.324 -12.383 -18.266 1 98.19 79 PRO B CA 1
ATOM 1501 C C . PRO B 1 79 ? 0.128 -12.508 -19.203 1 98.19 79 PRO B C 1
ATOM 1503 O O . PRO B 1 79 ? -0.411 -11.492 -19.656 1 98.19 79 PRO B O 1
ATOM 1506 N N . GLU B 1 80 ? -0.37 -13.609 -19.438 1 98.12 80 GLU B N 1
ATOM 1507 C CA . GLU B 1 80 ? -1.48 -13.82 -20.375 1 98.12 80 GLU B CA 1
ATOM 1508 C C . GLU B 1 80 ? -2.801 -13.359 -19.766 1 98.12 80 GLU B C 1
ATOM 1510 O O . GLU B 1 80 ? -3.812 -13.266 -20.453 1 98.12 80 GLU B O 1
ATOM 1515 N N . MET B 1 81 ? -2.791 -13.062 -18.5 1 98.81 81 MET B N 1
ATOM 1516 C CA . MET B 1 81 ? -4.008 -12.656 -17.797 1 98.81 81 MET B CA 1
ATOM 1517 C C . MET B 1 81 ? -4.156 -11.133 -17.812 1 98.81 81 MET B C 1
ATOM 1519 O O . MET B 1 81 ? -5.219 -10.609 -17.484 1 98.81 81 MET B O 1
ATOM 1523 N N . PHE B 1 82 ? -3.102 -10.43 -18.172 1 98.75 82 PHE B N 1
ATOM 1524 C CA . PHE B 1 82 ? -3.096 -8.977 -18.078 1 98.75 82 PHE B CA 1
ATOM 1525 C C . PHE B 1 82 ? -3.83 -8.352 -19.266 1 98.75 82 PHE B C 1
ATOM 1527 O O . PHE B 1 82 ? -3.672 -8.797 -20.406 1 98.75 82 PHE B O 1
ATOM 1534 N N . SER B 1 83 ? -4.648 -7.387 -18.953 1 98.62 83 SER B N 1
ATOM 1535 C CA . SER B 1 83 ? -5.344 -6.664 -20 1 98.62 83 SER B CA 1
ATOM 1536 C C . SER B 1 83 ? -4.625 -5.363 -20.359 1 98.62 83 SER B C 1
ATOM 1538 O O . SER B 1 83 ? -4.992 -4.688 -21.312 1 98.62 83 SER B O 1
ATOM 1540 N N . GLN B 1 84 ? -3.68 -4.922 -19.609 1 98.12 84 GLN B N 1
ATOM 1541 C CA . GLN B 1 84 ? -2.832 -3.746 -19.781 1 98.12 84 GLN B CA 1
ATOM 1542 C C . GLN B 1 84 ? -1.434 -3.988 -19.234 1 98.12 84 GLN B C 1
ATOM 1544 O O . GLN B 1 84 ? -1.186 -5.012 -18.594 1 98.12 84 GLN B O 1
ATOM 1549 N N . GLY B 1 85 ? -0.544 -3.133 -19.5 1 97.56 85 GLY B N 1
ATOM 1550 C CA . GLY B 1 85 ? 0.773 -3.189 -18.891 1 97.56 85 GLY B CA 1
ATOM 1551 C C . GLY B 1 85 ? 0.729 -3.119 -17.375 1 97.56 85 GLY B C 1
ATOM 1552 O O . GLY B 1 85 ? -0.248 -2.635 -16.797 1 97.56 85 GLY B O 1
ATOM 1553 N N . THR B 1 86 ? 1.754 -3.656 -16.734 1 98.31 86 THR B N 1
ATOM 1554 C CA . THR B 1 86 ? 1.835 -3.668 -15.281 1 98.31 86 THR B CA 1
ATOM 1555 C C . THR B 1 86 ? 2.916 -2.709 -14.789 1 98.31 86 THR B C 1
ATOM 1557 O O . THR B 1 86 ? 3.789 -2.305 -15.562 1 98.31 86 THR B O 1
ATOM 1560 N N . THR B 1 87 ? 2.783 -2.301 -13.602 1 97.75 87 THR B N 1
ATOM 1561 C CA . THR B 1 87 ? 3.812 -1.479 -12.977 1 97.75 87 THR B CA 1
ATOM 1562 C C . THR B 1 87 ? 4.27 -2.092 -11.656 1 97.75 87 THR B C 1
ATOM 1564 O O . THR B 1 87 ? 3.482 -2.744 -10.969 1 97.75 87 THR B O 1
ATOM 1567 N N . THR B 1 88 ? 5.473 -2.01 -11.367 1 98.31 88 THR B N 1
ATOM 1568 C CA . THR B 1 88 ? 6.066 -2.223 -10.055 1 98.31 88 THR B CA 1
ATOM 1569 C C . THR B 1 88 ? 6.93 -1.029 -9.648 1 98.31 88 THR B C 1
ATOM 1571 O O . THR B 1 88 ? 7.93 -0.732 -10.305 1 98.31 88 THR B O 1
ATOM 1574 N N . VAL B 1 89 ? 6.555 -0.362 -8.617 1 98.38 89 VAL B N 1
ATOM 1575 C CA . VAL B 1 89 ? 7.195 0.887 -8.219 1 98.38 89 VAL B CA 1
ATOM 1576 C C . VAL B 1 89 ? 7.82 0.735 -6.836 1 98.38 89 VAL B C 1
ATOM 1578 O O . VAL B 1 89 ? 7.148 0.312 -5.891 1 98.38 89 VAL B O 1
ATOM 1581 N N . PRO B 1 90 ? 9.086 1.027 -6.711 1 98.62 90 PRO B N 1
ATOM 1582 C CA . PRO B 1 90 ? 9.742 0.927 -5.406 1 98.62 90 PRO B CA 1
ATOM 1583 C C . PRO B 1 90 ? 9.523 2.166 -4.543 1 98.62 90 PRO B C 1
ATOM 1585 O O . PRO B 1 90 ? 9.508 3.287 -5.055 1 98.62 90 PRO B O 1
ATOM 1588 N N . TYR B 1 91 ? 9.375 1.93 -3.293 1 98.69 91 TYR B N 1
ATOM 1589 C CA . TYR B 1 91 ? 9.219 2.982 -2.299 1 98.69 91 TYR B CA 1
ATOM 1590 C C . TYR B 1 91 ? 10.109 2.734 -1.09 1 98.69 91 TYR B C 1
ATOM 1592 O O . TYR B 1 91 ? 10.578 1.611 -0.873 1 98.69 91 TYR B O 1
ATOM 1600 N N . LYS B 1 92 ? 10.328 3.842 -0.388 1 97.88 92 LYS B N 1
ATOM 1601 C CA . LYS B 1 92 ? 10.945 3.834 0.935 1 97.88 92 LYS B CA 1
ATOM 1602 C C . LYS B 1 92 ? 9.938 4.207 2.016 1 97.88 92 LYS B C 1
ATOM 1604 O O . LYS B 1 92 ? 9.234 5.207 1.895 1 97.88 92 LYS B O 1
ATOM 1609 N N . PRO B 1 93 ? 9.859 3.336 3.049 1 98 93 PRO B N 1
ATOM 1610 C CA . PRO B 1 93 ? 8.938 3.729 4.117 1 98 93 PRO B CA 1
ATOM 1611 C C . PRO B 1 93 ? 9.383 4.992 4.848 1 98 93 PRO B C 1
ATOM 1613 O O . PRO B 1 93 ? 10.57 5.137 5.172 1 98 93 PRO B O 1
ATOM 1616 N N . VAL B 1 94 ? 8.492 5.934 5.062 1 98.5 94 VAL B N 1
ATOM 1617 C CA . VAL B 1 94 ? 8.719 7.129 5.863 1 98.5 94 VAL B CA 1
ATOM 1618 C C . VAL B 1 94 ? 8.125 6.938 7.258 1 98.5 94 VAL B C 1
ATOM 1620 O O . VAL B 1 94 ? 8.711 7.359 8.258 1 98.5 94 VAL B O 1
ATOM 1623 N N . PHE B 1 95 ? 6.961 6.297 7.312 1 98.31 95 PHE B N 1
ATOM 1624 C CA . PHE B 1 95 ? 6.246 5.945 8.531 1 98.31 95 PHE B CA 1
ATOM 1625 C C . PHE B 1 95 ? 5.449 4.66 8.344 1 98.31 95 PHE B C 1
ATOM 1627 O O . PHE B 1 95 ? 4.895 4.422 7.27 1 98.31 95 PHE B O 1
ATOM 1634 N N . PRO B 1 96 ? 5.312 3.766 9.328 1 97.25 96 PRO B N 1
ATOM 1635 C CA . PRO B 1 96 ? 5.898 3.822 10.672 1 97.25 96 PRO B CA 1
ATOM 1636 C C . PRO B 1 96 ? 7.375 3.436 10.695 1 97.25 96 PRO B C 1
ATOM 1638 O O . PRO B 1 96 ? 7.969 3.213 9.633 1 97.25 96 PRO B O 1
ATOM 1641 N N . PRO B 1 97 ? 8.031 3.457 11.883 1 95.44 97 PRO B N 1
ATOM 1642 C CA . PRO B 1 97 ? 9.422 3.006 11.945 1 95.44 97 PRO B CA 1
ATOM 1643 C C . PRO B 1 97 ? 9.602 1.563 11.477 1 95.44 97 PRO B C 1
ATOM 1645 O O . PRO B 1 97 ? 8.656 0.769 11.547 1 95.44 97 PRO B O 1
ATOM 1648 N N . ILE B 1 98 ? 10.758 1.286 11.023 1 93 98 ILE B N 1
ATOM 1649 C CA . ILE B 1 98 ? 11.062 -0.003 10.414 1 93 98 ILE B CA 1
ATOM 1650 C C . ILE B 1 98 ? 10.695 -1.129 11.375 1 93 98 ILE B C 1
ATOM 1652 O O . ILE B 1 98 ? 10.219 -2.184 10.953 1 93 98 ILE B O 1
ATOM 1656 N N . SER B 1 99 ? 10.891 -0.933 12.672 1 92.38 99 SER B N 1
ATOM 1657 C CA . SER B 1 99 ? 10.617 -1.958 13.672 1 92.38 99 SER B CA 1
ATOM 1658 C C . SER B 1 99 ? 9.148 -2.357 13.672 1 92.38 99 SER B C 1
ATOM 1660 O O . SER B 1 99 ? 8.805 -3.492 14.008 1 92.38 99 SER B O 1
ATOM 1662 N N . ASP B 1 100 ? 8.273 -1.538 13.227 1 93.19 100 ASP B N 1
ATOM 1663 C CA . ASP B 1 100 ? 6.836 -1.778 13.289 1 93.19 100 ASP B CA 1
ATOM 1664 C C . ASP B 1 100 ? 6.352 -2.545 12.062 1 93.19 100 ASP B C 1
ATOM 1666 O O . ASP B 1 100 ? 5.191 -2.955 11.992 1 93.19 100 ASP B O 1
ATOM 1670 N N . TRP B 1 101 ? 7.23 -2.727 11.047 1 93.25 101 TRP B N 1
ATOM 1671 C CA . TRP B 1 101 ? 6.887 -3.479 9.844 1 93.25 101 TRP B CA 1
ATOM 1672 C C . TRP B 1 101 ? 7.133 -4.969 10.047 1 93.25 101 TRP B C 1
ATOM 1674 O O . TRP B 1 101 ? 6.605 -5.797 9.305 1 93.25 101 TRP B O 1
ATOM 1684 N N . LYS B 1 102 ? 7.938 -5.223 10.984 1 86.88 102 LYS B N 1
ATOM 1685 C CA . LYS B 1 102 ? 8.32 -6.613 11.227 1 86.88 102 LYS B CA 1
ATOM 1686 C C . LYS B 1 102 ? 7.141 -7.414 11.773 1 86.88 102 LYS B C 1
ATOM 1688 O O . LYS B 1 102 ? 6.422 -6.945 12.656 1 86.88 102 LYS B O 1
ATOM 1693 N N . LYS B 1 103 ? 7.008 -8.531 11.109 1 74.12 103 LYS B N 1
ATOM 1694 C CA . LYS B 1 103 ? 5.969 -9.43 11.602 1 74.12 103 LYS B CA 1
ATOM 1695 C C . LYS B 1 103 ? 6.277 -9.898 13.023 1 74.12 103 LYS B C 1
ATOM 1697 O O . LYS B 1 103 ? 7.43 -10.188 13.344 1 74.12 103 LYS B O 1
ATOM 1702 N N . THR B 1 104 ? 5.418 -9.578 13.914 1 59.12 104 THR B N 1
ATOM 1703 C CA . THR B 1 104 ? 5.633 -10.109 15.25 1 59.12 104 THR B CA 1
ATOM 1704 C C . THR B 1 104 ? 5.406 -11.617 15.273 1 59.12 104 THR B C 1
ATOM 1706 O O . THR B 1 104 ? 4.566 -12.141 14.539 1 59.12 104 THR B O 1
#

Nearest PDB structures (foldseek):
  2omo-assembly4_E  TM=9.724E-01  e=6.475E-11  Nitrosomonas europaea
  2gff-assembly1_A  TM=9.527E-01  e=1.124E-09  Yersinia pestis
  4hl9-assembly4_H  TM=9.495E-01  e=1.103E-08  Rhodospirillum rubrum ATCC 11170
  4dpo-assembly1_B  TM=9.457E-01  e=2.080E-08  Methanosarcina mazei Go1
  4zos-assembly1_C  TM=9.393E-01  e=8.945E-08  Yersinia enterocolitica subsp. enterocolitica 8081

Foldseek 3Di:
DKKKKKKAFFDPVCLVVLVVLLVVLQVVLCPAPFKLHWDWDADDPHRRMIMTITGGNDPVSVVVSCPDPSNVVSVVPCPVGGPDDMDMDMDDDPDDDPVVSHDD/DKKKKKKAFFDPVCLVVLVVLLVVLQVVLCPAPFKLHWDWDADDPHRRMIMTITGGNDPVSVVVSCPDPSNVVSVVPCPVGGPDDMDMDMDDDPDDDPVVSHDD

InterPro domains:
  IPR007138 Antibiotic biosynthesis monooxygenase domain [PF03992] (1-76)
  IPR007138 Antibiotic biosynthesis monooxygenase domain [PS51725] (2-90)
  IPR011008 Dimeric alpha-beta barrel [SSF54909] (1-95)
  IPR050744 AI-2 Signaling Cycle Isomerase LsrG [PTHR33336] (1-88)

Sequence (208 aa):
MIVTVSSYKILPEKIDEFRQISTELASESLKEVGVYRFDFLQNDGDDGRFLLIEAYESESSRKAHLETPHFLNWRRAVPEMFSQGTTTVPYKPVFPPISDWKKTMIVTVSSYKILPEKIDEFRQISTELASESLKEVGVYRFDFLQNDGDDGRFLLIEAYESESSRKAHLETPHFLNWRRAVPEMFSQGTTTVPYKPVFPPISDWKKT

Radius of gyration: 16.9 Å; Cα contacts (8 Å, |Δi|>4): 416; chains: 2; bounding box: 36×46×38 Å

Secondary structure (DSSP, 8-state):
-EEEEEEEEB-GGGHHHHHHHHHHHHHHHTTSTTEEEEEEEEESS-TTEEEEEEEESSHHHHHHHTTSHHHHHHHHHSGGGBSS--EEEEEEEEES-GGGTS--/-EEEEEEEEB-GGGHHHHHHHHHHHHHHHTTSTTEEEEEEEEESS-TTEEEEEEEESSHHHHHHHTTSHHHHHHHHHSGGGBSS--EEEEEEEEES-GGGGS--

pLDDT: mean 97.39, std 4.78, range [58.38, 98.94]

Organism: NCBI:txid2484979